Protein AF-A0A350CH68-F1 (afdb_monomer)

Radius of gyration: 28.88 Å; Cα contacts (8 Å, |Δi|>4): 414; chains: 1; bounding box: 74×85×74 Å

Secondary structure (DSSP, 8-state):
-EEE-TTTEEEEEEE--STTEEEEEEEE--SSS--EEEEEEES---GGGTT-EEEEPPPSS--S---S---HHHHHTTSEEEEEEEEEE--TT-EEEEEEEETTEEEEEEEESEEEE--GGG-SS----------------------SPPPPPPPGGGSPPGGG-S-HHHHHHHHHHHHHHHHHTTEEEEPPTTS-HHHHHHHIIIIIHHHHHHS---TT----EEEEGGGG-HHHHHHHHHHSPPP----------TT-PPP----------------------

Mean predicted aligned error: 15.54 Å

Sequence (285 aa):
MTLRLDNCVLRGVIRNDVPNTIDGWLQMSSAAPQPTILLSLVGNLPGRLAGQSLLLSPPTAPRDTWPLPVTPSRLHRQQIGVFSRCTFRTTPQNSCSFAWHGPNGLVRLDSSNCQLLTNPGDTETTSLTELQLDCLLESDSDSLSPPFPRIPIPSVSQLPDPDQLVSDQQAWLILQPLLARLARAAVSFHMCPHISSRTALQQLIHDVLPQLHSDSYTPGQLRLRSFTSAENCSVCQQEFRDWLPPAPVSRPEKPRNPLKQPFPVSGSGSRIWNSGSGSTSMVGW

Solvent-accessible surface area (backbone atoms only — not comparable to full-atom values): 17599 Å² total; per-residue (Å²): 103,74,50,72,43,54,81,34,53,41,32,35,40,41,36,18,72,49,63,51,30,31,35,39,37,38,34,34,58,50,82,79,74,60,52,71,43,57,38,50,25,42,31,68,49,61,76,94,41,44,53,28,28,39,39,37,44,54,59,93,62,87,67,94,75,70,71,79,76,76,52,66,78,66,51,66,54,50,25,28,26,37,56,69,51,66,49,78,45,92,52,102,57,18,32,34,41,40,31,28,40,24,54,83,33,41,36,36,36,52,43,55,33,39,44,78,44,75,55,72,91,72,51,85,82,77,88,85,83,91,80,89,81,90,78,87,88,81,84,83,88,77,96,71,85,75,97,63,86,79,75,77,74,80,56,65,89,77,51,80,63,54,87,75,50,92,42,48,68,60,29,39,67,56,39,53,63,48,52,54,45,34,18,52,67,42,31,48,74,45,60,43,81,88,58,52,44,34,56,52,45,40,47,42,53,70,56,48,48,50,56,62,67,70,52,78,81,61,90,89,68,87,62,77,42,79,46,56,48,42,84,78,30,68,66,54,50,48,54,56,53,73,70,44,74,76,74,76,73,73,67,74,73,70,74,77,64,82,86,70,65,80,73,82,79,76,84,84,80,91,83,83,88,80,90,82,88,79,90,84,90,82,87,86,133

Foldseek 3Di:
DEAECELQFAKKKWFQQFAQWIWIWTFTDDDPPTDIAIATEGHAADDPCHNKMKIAHGDPDPDPDDDDRPPVVNVNQQRYFYWDYKDWDDDPQTWMWTWTQTLVGIYIYIGGRIDIHDDCVPDPDDDDDDDDDDDDDDDDADDDDDPDPLDDQDALVVDDDLVPDPDLVVLVVRVRVNQRSCSNLLEAEAEGPQDGSSVSSVCCSPPVRVVVVPDDDDPRDSDRHYHYCLVVDPVSVVVVVVPDDPDPPPPPPPPPPPPPDPDPPPDDDDDDDDDDDDDDDDDDD

Nearest PDB structures (foldseek):
  7st9-assembly1_H  TM=3.594E-01  e=1.647E+00  Saccharomyces cerevisiae S288C
  8j2f-assembly1_B  TM=5.532E-01  e=4.909E+00  Homo sapiens
  7lih-assembly1_T  TM=3.890E-01  e=6.256E+00  Mayaro virus

pLDDT: mean 75.21, std 19.21, range [24.42, 96.69]

Structure (mmCIF, N/CA/C/O backbone):
data_AF-A0A350CH68-F1
#
_entry.id   AF-A0A350CH68-F1
#
loop_
_atom_site.group_PDB
_atom_site.id
_atom_site.type_symbol
_atom_site.label_atom_id
_atom_site.label_alt_id
_atom_site.label_comp_id
_atom_site.label_asym_id
_atom_site.label_entity_id
_atom_site.label_seq_id
_atom_site.pdbx_PDB_ins_code
_atom_site.Cartn_x
_atom_site.Cartn_y
_atom_site.Cartn_z
_atom_site.occupancy
_atom_site.B_iso_or_equiv
_atom_site.auth_seq_id
_atom_site.auth_comp_id
_atom_site.auth_asym_id
_atom_site.auth_atom_id
_atom_site.pdbx_PDB_model_num
ATOM 1 N N . MET A 1 1 ? -19.349 3.234 -3.674 1.00 76.12 1 MET A N 1
ATOM 2 C CA . MET A 1 1 ? -19.692 2.816 -2.297 1.00 76.12 1 MET A CA 1
ATOM 3 C C . MET A 1 1 ? -18.521 3.173 -1.393 1.00 76.12 1 MET A C 1
ATOM 5 O O . MET A 1 1 ? -17.387 3.012 -1.835 1.00 76.12 1 MET A O 1
ATOM 9 N N . THR A 1 2 ? -18.783 3.685 -0.188 1.00 85.44 2 THR A N 1
ATOM 10 C CA . THR A 1 2 ? -17.738 4.026 0.792 1.00 85.44 2 THR A CA 1
ATOM 11 C C . THR A 1 2 ? -17.918 3.156 2.028 1.00 85.44 2 THR A C 1
ATOM 13 O O . THR A 1 2 ? -18.987 3.193 2.637 1.00 85.44 2 THR A O 1
ATOM 16 N N . LEU A 1 3 ? -16.900 2.378 2.392 1.00 86.12 3 LEU A N 1
ATOM 17 C CA . LEU A 1 3 ? -16.868 1.620 3.639 1.00 86.12 3 LEU A CA 1
ATOM 18 C C . LEU A 1 3 ? -16.257 2.499 4.731 1.00 86.12 3 LEU A C 1
ATOM 20 O O . LEU A 1 3 ? -15.129 2.965 4.589 1.00 86.12 3 LEU A O 1
ATOM 24 N N . ARG A 1 4 ? -16.996 2.728 5.814 1.00 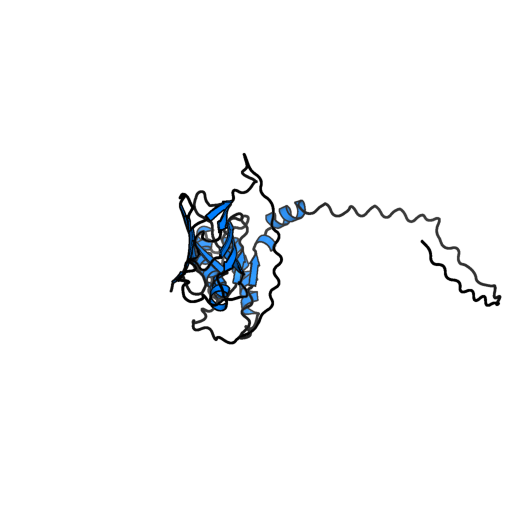89.44 4 ARG A N 1
ATOM 25 C CA . ARG A 1 4 ? -16.491 3.442 6.990 1.00 89.44 4 ARG A CA 1
ATOM 26 C C . ARG A 1 4 ? -16.140 2.421 8.062 1.00 89.44 4 ARG A C 1
ATOM 28 O O . ARG A 1 4 ? -16.984 1.606 8.418 1.00 89.44 4 ARG A O 1
ATOM 35 N N . LEU A 1 5 ? -14.902 2.465 8.534 1.00 88.25 5 LEU A N 1
ATOM 36 C CA . LEU A 1 5 ? -14.383 1.647 9.633 1.00 88.25 5 LEU A CA 1
ATOM 37 C C . LEU A 1 5 ? -14.392 2.404 10.958 1.00 88.25 5 LEU A C 1
ATOM 39 O O . LEU A 1 5 ? -13.848 1.932 11.953 1.00 88.25 5 LEU A O 1
ATOM 43 N N . ASP A 1 6 ? -14.997 3.587 10.958 1.00 82.12 6 ASP A N 1
ATOM 44 C CA . ASP A 1 6 ? -15.100 4.456 12.115 1.00 82.12 6 ASP A CA 1
ATOM 45 C C . ASP A 1 6 ? -15.756 3.687 13.260 1.00 82.12 6 ASP A C 1
ATOM 47 O O . ASP A 1 6 ? -16.801 3.051 13.093 1.00 82.12 6 ASP A O 1
ATOM 51 N N . ASN A 1 7 ? -15.120 3.739 14.427 1.00 79.31 7 ASN A N 1
ATOM 52 C CA . ASN A 1 7 ? -15.484 2.973 15.619 1.00 79.31 7 ASN A CA 1
ATOM 53 C C . ASN A 1 7 ? -15.335 1.456 15.486 1.00 79.31 7 ASN A C 1
ATOM 55 O O . ASN A 1 7 ? -15.465 0.796 16.498 1.00 79.31 7 ASN A O 1
ATOM 59 N N . CYS A 1 8 ? -15.039 0.896 14.309 1.00 85.00 8 CYS A N 1
ATOM 60 C CA . CYS A 1 8 ? -14.837 -0.541 14.137 1.00 85.00 8 CYS A CA 1
ATOM 61 C C . CYS A 1 8 ? -13.412 -0.992 14.437 1.00 85.00 8 CYS A C 1
ATOM 63 O O . CYS A 1 8 ? -13.171 -2.185 14.545 1.00 85.00 8 CYS A O 1
ATOM 65 N N . VAL A 1 9 ? -12.467 -0.065 14.552 1.00 88.94 9 VAL A N 1
ATOM 66 C CA . VAL A 1 9 ? -11.072 -0.358 14.881 1.00 88.94 9 VAL A CA 1
ATOM 67 C C . VAL A 1 9 ? -10.868 -0.143 16.377 1.00 88.94 9 VAL A C 1
ATOM 69 O O . VAL A 1 9 ? -11.100 0.952 16.881 1.00 88.94 9 VAL A O 1
ATOM 72 N N . LEU A 1 10 ? -10.438 -1.191 17.079 1.00 88.94 10 LEU A N 1
ATOM 73 C CA . LEU A 1 10 ? -10.065 -1.128 18.492 1.00 88.94 10 LEU A CA 1
ATOM 74 C C . LEU A 1 10 ? -8.666 -0.557 18.667 1.00 88.94 10 LEU A C 1
ATOM 76 O O . LEU A 1 10 ? -8.439 0.288 19.515 1.00 88.94 10 LEU A O 1
ATOM 80 N N . ARG A 1 11 ? -7.709 -1.050 17.892 1.00 92.44 11 ARG A N 1
ATOM 81 C CA . ARG A 1 11 ? -6.329 -0.569 17.890 1.00 92.44 11 ARG A CA 1
ATOM 82 C C . ARG A 1 11 ? -5.656 -0.996 16.602 1.00 92.44 11 ARG A C 1
ATOM 84 O O . ARG A 1 11 ? -6.179 -1.848 15.888 1.00 92.44 11 ARG A O 1
ATOM 91 N N . GLY A 1 12 ? -4.505 -0.428 16.305 1.00 93.31 12 GLY A N 1
ATOM 92 C CA . GLY A 1 12 ? -3.768 -0.794 15.109 1.00 93.31 12 GLY A CA 1
ATOM 93 C C . GLY A 1 12 ? -2.514 0.027 14.925 1.00 93.31 12 GLY A C 1
ATOM 94 O O . GLY A 1 12 ? -2.299 1.012 15.624 1.00 93.31 12 GLY A O 1
ATOM 95 N N . VAL A 1 13 ? -1.702 -0.378 13.963 1.00 94.19 13 VAL A N 1
ATOM 96 C CA . VAL A 1 13 ? -0.517 0.357 13.533 1.00 94.19 13 VAL A CA 1
ATOM 97 C C . VAL A 1 13 ? -0.606 0.521 12.027 1.00 94.19 13 VAL A C 1
ATOM 99 O O . VAL A 1 13 ? -0.877 -0.451 11.331 1.00 94.19 13 VAL A O 1
ATOM 102 N N . ILE A 1 14 ? -0.390 1.734 11.530 1.00 94.94 14 ILE A N 1
ATOM 103 C CA . ILE A 1 14 ? -0.236 2.035 10.103 1.00 94.94 14 ILE A CA 1
ATOM 104 C C . ILE A 1 14 ? 1.175 2.579 9.923 1.00 94.94 14 ILE A C 1
ATOM 106 O O . ILE A 1 14 ? 1.489 3.621 10.489 1.00 94.94 14 ILE A O 1
ATOM 110 N N . ARG A 1 15 ? 2.027 1.896 9.167 1.00 93.06 15 ARG A N 1
ATOM 111 C CA . ARG A 1 15 ? 3.419 2.287 8.937 1.00 93.06 15 ARG A CA 1
ATOM 112 C C . ARG A 1 15 ? 3.567 2.871 7.544 1.00 93.06 15 ARG A C 1
ATOM 114 O O . ARG A 1 15 ? 2.927 2.413 6.604 1.00 93.06 15 ARG A O 1
ATOM 121 N N . ASN A 1 16 ? 4.398 3.893 7.418 1.00 91.81 16 ASN A N 1
ATOM 122 C CA . ASN A 1 16 ? 4.868 4.415 6.137 1.00 91.81 16 ASN A CA 1
ATOM 123 C C . ASN A 1 16 ? 6.377 4.665 6.213 1.00 91.81 16 ASN A C 1
ATOM 125 O O . ASN A 1 16 ? 6.860 5.731 5.852 1.00 91.81 16 ASN A O 1
ATOM 129 N N . ASP A 1 17 ? 7.098 3.693 6.762 1.00 83.38 17 ASP A N 1
ATOM 130 C CA . ASP A 1 17 ? 8.555 3.665 6.896 1.00 83.38 17 ASP A CA 1
ATOM 131 C C . ASP A 1 17 ? 9.263 3.351 5.568 1.00 83.38 17 ASP A C 1
ATOM 133 O O . ASP A 1 17 ? 10.375 3.825 5.339 1.00 83.38 17 ASP A O 1
ATOM 137 N N . VAL A 1 18 ? 8.605 2.623 4.661 1.00 80.69 18 VAL A N 1
ATOM 138 C CA . VAL A 1 18 ? 9.116 2.324 3.317 1.00 80.69 18 VAL A CA 1
ATOM 139 C C . VAL A 1 18 ? 8.481 3.242 2.259 1.00 80.69 18 VAL A C 1
ATOM 141 O O . VAL A 1 18 ? 7.252 3.372 2.208 1.00 80.69 18 VAL A O 1
ATOM 144 N N . PRO A 1 19 ? 9.272 3.846 1.347 1.00 78.44 19 PRO A N 1
ATOM 145 C CA . PRO A 1 19 ? 8.729 4.658 0.265 1.00 78.44 19 PRO A CA 1
ATOM 146 C C . PRO A 1 19 ? 7.730 3.895 -0.611 1.00 78.44 19 PRO A C 1
ATOM 148 O O . PRO A 1 19 ? 7.947 2.752 -1.002 1.00 78.44 19 PRO A O 1
ATOM 151 N N . ASN A 1 20 ? 6.638 4.572 -0.957 1.00 77.06 20 ASN A N 1
ATOM 152 C CA . ASN A 1 20 ? 5.516 4.077 -1.761 1.00 77.06 20 ASN A CA 1
ATOM 153 C C . ASN A 1 20 ? 4.774 2.874 -1.165 1.00 77.06 20 ASN A C 1
ATOM 155 O O . ASN A 1 20 ? 3.951 2.271 -1.858 1.00 77.06 20 ASN A O 1
ATOM 159 N N . THR A 1 21 ? 5.005 2.568 0.111 1.00 85.88 21 THR A N 1
ATOM 160 C CA . THR A 1 21 ? 4.323 1.494 0.823 1.00 85.88 21 THR A CA 1
ATOM 161 C C . THR A 1 21 ? 3.729 2.026 2.121 1.00 85.88 21 THR A C 1
ATOM 163 O O . THR A 1 21 ? 4.389 2.697 2.911 1.00 85.88 21 THR A O 1
ATOM 166 N N . ILE A 1 22 ? 2.455 1.717 2.345 1.00 90.00 22 ILE A N 1
ATOM 167 C CA . ILE A 1 22 ? 1.808 1.869 3.641 1.00 90.00 22 ILE A CA 1
ATOM 168 C C . ILE A 1 22 ? 1.314 0.497 4.059 1.00 90.00 22 ILE A C 1
ATOM 170 O O . ILE A 1 22 ? 0.371 -0.027 3.467 1.00 90.00 22 ILE A O 1
ATOM 174 N N . ASP A 1 23 ? 1.926 -0.081 5.078 1.00 91.62 23 ASP A N 1
ATOM 175 C CA . ASP A 1 23 ? 1.494 -1.355 5.634 1.00 91.62 23 ASP A CA 1
ATOM 176 C C . ASP A 1 23 ? 0.985 -1.191 7.066 1.00 91.62 23 ASP A C 1
ATOM 178 O O . ASP A 1 23 ? 0.895 -0.082 7.602 1.00 91.62 23 ASP A O 1
ATOM 182 N N . GLY A 1 24 ? 0.536 -2.281 7.672 1.00 91.06 24 GLY A N 1
ATOM 183 C CA . GLY A 1 24 ? 0.125 -2.243 9.060 1.00 91.06 24 GLY A CA 1
ATOM 184 C C . GLY A 1 24 ? -0.862 -3.321 9.435 1.00 91.06 24 GLY A C 1
ATOM 185 O O . GLY A 1 24 ? -1.076 -4.294 8.715 1.00 91.06 24 GLY A O 1
ATOM 186 N N . TRP A 1 25 ? -1.501 -3.129 10.577 1.00 91.25 25 TRP A N 1
ATOM 187 C CA . TRP A 1 25 ? -2.565 -3.997 11.043 1.00 91.25 25 TRP A CA 1
ATOM 188 C C . TRP A 1 25 ? -3.615 -3.203 11.813 1.00 91.25 25 TRP A C 1
ATOM 190 O O . TRP A 1 25 ? -3.302 -2.224 12.486 1.00 91.25 25 TRP A O 1
ATOM 200 N N . LEU A 1 26 ? -4.871 -3.633 11.733 1.00 91.75 26 LEU A N 1
ATOM 201 C CA . LEU A 1 26 ? -5.982 -3.085 12.506 1.00 91.75 26 LEU A CA 1
ATOM 202 C C . LEU A 1 26 ? -6.707 -4.236 13.203 1.00 91.75 26 LEU A C 1
ATOM 204 O O . LEU A 1 26 ? -7.129 -5.193 12.559 1.00 91.75 26 LEU A O 1
ATOM 208 N N . GLN A 1 27 ? -6.873 -4.149 14.516 1.00 88.50 27 GLN A N 1
ATOM 209 C CA . GLN A 1 27 ? -7.714 -5.060 15.279 1.00 88.50 27 GLN A CA 1
ATOM 210 C C . GLN A 1 27 ? -9.140 -4.526 15.318 1.00 88.50 27 GLN A C 1
ATOM 212 O O . GLN A 1 27 ? -9.369 -3.370 15.684 1.00 88.50 27 GLN A O 1
ATOM 217 N N . MET A 1 28 ? -10.102 -5.375 14.970 1.00 87.00 28 MET A N 1
ATOM 218 C CA . MET A 1 28 ? -11.481 -4.952 14.789 1.00 87.00 28 MET A CA 1
ATOM 219 C C . MET A 1 28 ? -12.387 -5.283 15.981 1.00 87.00 28 MET A C 1
ATOM 221 O O . MET A 1 28 ? -12.308 -6.315 16.644 1.00 87.00 28 MET A O 1
ATOM 225 N N . SER A 1 29 ? -13.313 -4.363 16.168 1.00 81.06 29 SER A N 1
ATOM 226 C CA . SER A 1 29 ? -14.668 -4.463 16.680 1.00 81.06 29 SER A CA 1
ATOM 227 C C . SER A 1 29 ? -15.550 -5.596 16.163 1.00 81.06 29 SER A C 1
ATOM 229 O O . SER A 1 29 ? -16.380 -5.311 15.308 1.00 81.06 29 SER A O 1
ATOM 231 N N . SER A 1 30 ? -15.417 -6.843 16.617 1.00 74.25 30 SER A N 1
ATOM 232 C CA . SER A 1 30 ? -16.378 -7.905 16.285 1.00 74.25 30 SER A CA 1
ATOM 233 C C . SER A 1 30 ? -16.754 -8.723 17.513 1.00 74.25 30 SER A C 1
ATOM 235 O O . SER A 1 30 ? -15.923 -8.936 18.399 1.00 74.25 30 SER A O 1
ATOM 237 N N . ALA A 1 31 ? -17.994 -9.230 17.527 1.00 58.25 31 ALA A N 1
ATOM 238 C CA . ALA A 1 31 ? -18.356 -10.366 18.370 1.00 58.25 31 ALA A CA 1
ATOM 239 C C . ALA A 1 31 ? -17.349 -11.493 18.084 1.00 58.25 31 ALA A C 1
ATOM 241 O O . ALA A 1 31 ? -17.047 -11.753 16.918 1.00 58.25 31 ALA A O 1
ATOM 242 N N . ALA A 1 32 ? -16.756 -12.032 19.148 1.00 56.38 32 ALA A N 1
ATOM 243 C CA . ALA A 1 32 ? -15.540 -12.837 19.120 1.00 56.38 32 ALA A CA 1
ATOM 244 C C . ALA A 1 32 ? -15.532 -13.948 18.043 1.00 56.38 32 ALA A C 1
ATOM 246 O O . ALA A 1 32 ? -16.582 -14.537 17.783 1.00 56.38 32 ALA A O 1
ATOM 247 N N . PRO A 1 33 ? -14.358 -14.294 17.476 1.00 65.25 33 PRO A N 1
ATOM 248 C CA . PRO A 1 33 ? -13.028 -13.725 17.737 1.00 65.25 33 PRO A CA 1
ATOM 249 C C . PRO A 1 33 ? -12.845 -12.320 17.133 1.00 65.25 33 PRO A C 1
ATOM 251 O O . PRO A 1 33 ? -13.465 -11.985 16.131 1.00 65.25 33 PRO A O 1
ATOM 254 N N . GLN A 1 34 ? -12.006 -11.481 17.756 1.00 71.31 34 GLN A N 1
ATOM 255 C CA . GLN A 1 34 ? -11.674 -10.138 17.252 1.00 71.31 34 GLN A CA 1
ATOM 256 C C . GLN A 1 34 ? -10.731 -10.271 16.050 1.00 71.31 34 GLN A C 1
ATOM 258 O O . GLN A 1 34 ? -9.565 -10.619 16.250 1.00 71.31 34 GLN A O 1
ATOM 263 N N . PRO A 1 35 ? -11.181 -10.012 14.810 1.00 77.88 35 PRO A N 1
ATOM 264 C CA . PRO A 1 35 ? -10.335 -10.240 13.656 1.00 77.88 35 PRO A CA 1
ATOM 265 C C . PRO A 1 35 ? -9.282 -9.133 13.561 1.00 77.88 35 PRO A C 1
ATOM 267 O O . PRO A 1 35 ? -9.589 -7.944 13.701 1.00 77.88 35 PRO A O 1
ATOM 270 N N . THR A 1 36 ? -8.045 -9.534 13.288 1.00 81.94 36 THR A N 1
ATOM 271 C CA . THR A 1 36 ? -6.965 -8.627 12.896 1.00 81.94 36 THR A CA 1
ATOM 272 C C . THR A 1 36 ? -6.905 -8.585 11.378 1.00 81.94 36 THR A C 1
ATOM 274 O O . THR A 1 36 ? -6.878 -9.622 10.719 1.00 81.94 36 THR A O 1
ATOM 277 N N . ILE A 1 37 ? -6.899 -7.385 10.810 1.00 85.75 37 ILE A N 1
ATOM 278 C CA . ILE A 1 37 ? -6.695 -7.180 9.380 1.00 85.75 37 ILE A CA 1
ATOM 279 C C . ILE A 1 37 ? -5.302 -6.630 9.143 1.00 85.75 37 ILE A C 1
ATOM 281 O O . ILE A 1 37 ? -4.880 -5.719 9.845 1.00 85.75 37 ILE A O 1
ATOM 285 N N . LEU A 1 38 ? -4.601 -7.174 8.154 1.00 86.69 38 LEU A N 1
ATOM 286 C CA . LEU A 1 38 ? -3.328 -6.632 7.691 1.00 86.69 38 LEU A CA 1
ATOM 287 C C . LEU A 1 38 ? -3.600 -5.600 6.602 1.00 86.69 38 LEU A C 1
ATOM 289 O O . LEU A 1 38 ? -4.497 -5.788 5.787 1.00 86.69 38 LEU A O 1
ATOM 293 N N . LEU A 1 39 ? -2.863 -4.502 6.596 1.00 90.06 39 LEU A N 1
ATOM 294 C CA . LEU A 1 39 ? -2.923 -3.491 5.553 1.00 90.06 39 LEU A CA 1
ATOM 295 C C . LEU A 1 39 ? -1.678 -3.617 4.681 1.00 90.06 39 LEU A C 1
ATOM 297 O O . LEU A 1 39 ? -0.573 -3.748 5.193 1.00 90.06 39 LEU A O 1
ATOM 301 N N . SER A 1 40 ? -1.871 -3.571 3.368 1.00 89.00 40 SER A N 1
ATOM 302 C CA . SER A 1 40 ? -0.812 -3.518 2.362 1.00 89.00 40 SER A CA 1
ATOM 303 C C . SER A 1 40 ? -1.265 -2.572 1.257 1.00 89.00 40 SER A C 1
ATOM 305 O O . SER A 1 40 ? -2.004 -2.933 0.341 1.00 89.00 40 SER A O 1
ATOM 307 N N . LEU A 1 41 ? -0.915 -1.303 1.403 1.00 89.38 41 LEU A N 1
ATOM 308 C CA . LEU A 1 41 ? -1.390 -0.222 0.558 1.00 89.38 41 LEU A CA 1
ATOM 309 C C . LEU A 1 41 ? -0.221 0.388 -0.210 1.00 89.38 41 LEU A C 1
ATOM 311 O O . LEU A 1 41 ? 0.872 0.564 0.321 1.00 89.38 41 LEU A O 1
ATOM 315 N N . VAL A 1 42 ? -0.472 0.766 -1.458 1.00 86.12 42 VAL A N 1
ATOM 316 C CA . VAL A 1 42 ? 0.511 1.478 -2.280 1.00 86.12 42 VAL A CA 1
ATOM 317 C C . VAL A 1 42 ? 0.329 2.984 -2.110 1.00 86.12 42 VAL A C 1
ATOM 319 O O . VAL A 1 42 ? -0.781 3.496 -2.278 1.00 86.12 42 VAL A O 1
ATOM 322 N N . GLY A 1 43 ? 1.413 3.700 -1.817 1.00 83.50 43 GLY A N 1
ATOM 323 C CA . GLY A 1 43 ? 1.460 5.159 -1.695 1.00 83.50 43 GLY A CA 1
ATOM 324 C C . GLY A 1 43 ? 2.273 5.635 -0.490 1.00 83.50 43 GLY A C 1
ATOM 325 O O . GLY A 1 43 ? 2.957 4.847 0.147 1.00 83.50 43 GLY A O 1
ATOM 326 N N . ASN A 1 44 ? 2.207 6.933 -0.187 1.00 84.25 44 ASN A N 1
ATOM 327 C CA . ASN A 1 44 ? 2.888 7.537 0.964 1.00 84.25 44 ASN A CA 1
ATOM 328 C C . ASN A 1 44 ? 1.942 8.433 1.746 1.00 84.25 44 ASN A C 1
ATOM 330 O O . ASN A 1 44 ? 1.091 9.104 1.157 1.00 84.25 44 ASN A O 1
ATOM 334 N N . LEU A 1 45 ? 2.142 8.511 3.059 1.00 86.88 45 LEU A N 1
ATOM 335 C CA . LEU A 1 45 ? 1.516 9.537 3.873 1.00 86.88 45 LEU A CA 1
ATOM 336 C C . LEU A 1 45 ? 2.038 10.926 3.446 1.00 86.88 45 LEU A C 1
ATOM 338 O O . LEU A 1 45 ? 3.200 11.073 3.072 1.00 86.88 45 LEU A O 1
ATOM 342 N N . PRO A 1 46 ? 1.194 11.970 3.463 1.00 82.12 46 PRO A N 1
ATOM 343 C CA . PRO A 1 46 ? 1.569 13.275 2.933 1.00 82.12 46 PRO A CA 1
ATOM 344 C C . PRO A 1 46 ? 2.404 14.106 3.918 1.00 82.12 46 PRO A C 1
ATOM 346 O O . PRO A 1 46 ? 2.167 14.103 5.130 1.00 82.12 46 PRO A O 1
ATOM 349 N N . GLY A 1 47 ? 3.306 14.927 3.372 1.00 87.44 47 GLY A N 1
ATOM 350 C CA . GLY A 1 47 ? 4.039 15.957 4.114 1.00 87.44 47 GLY A CA 1
ATOM 351 C C . GLY A 1 47 ? 4.831 15.386 5.290 1.00 87.44 47 GLY A C 1
ATOM 352 O O . GLY A 1 47 ? 5.535 14.396 5.143 1.00 87.44 47 GLY A O 1
ATOM 353 N N . ARG A 1 48 ? 4.669 15.983 6.477 1.00 84.38 48 ARG A N 1
ATOM 354 C CA . ARG A 1 48 ? 5.354 15.570 7.720 1.00 84.38 48 ARG A CA 1
ATOM 355 C C . ARG A 1 48 ? 5.008 14.164 8.227 1.00 84.38 48 ARG A C 1
ATOM 357 O O . ARG A 1 48 ? 5.556 13.743 9.234 1.00 84.38 48 ARG A O 1
ATOM 364 N N . LEU A 1 49 ? 4.028 13.499 7.615 1.00 84.94 49 LEU A N 1
ATOM 365 C CA . LEU A 1 49 ? 3.650 12.130 7.964 1.00 84.94 49 LEU A CA 1
ATOM 366 C C . LEU A 1 49 ? 4.412 11.091 7.130 1.00 84.94 49 LEU A C 1
ATOM 368 O O . LEU A 1 49 ? 4.364 9.915 7.472 1.00 84.94 49 LEU A O 1
ATOM 372 N N . ALA A 1 50 ? 5.079 11.496 6.045 1.00 84.19 50 ALA A N 1
ATOM 373 C CA . ALA A 1 50 ? 5.923 10.593 5.269 1.00 84.19 50 ALA A CA 1
ATOM 374 C C . ALA A 1 50 ? 7.047 10.039 6.158 1.00 84.19 50 ALA A C 1
ATOM 376 O O . ALA A 1 50 ? 7.649 10.795 6.921 1.00 84.19 50 ALA A O 1
ATOM 377 N N . GLY A 1 51 ? 7.310 8.733 6.091 1.00 85.12 51 GLY A N 1
ATOM 378 C CA . GLY A 1 51 ? 8.312 8.083 6.947 1.00 85.12 51 GLY A CA 1
ATOM 379 C C . GLY A 1 51 ? 7.828 7.769 8.368 1.00 85.12 51 GLY A C 1
ATOM 380 O O . GLY A 1 51 ? 8.563 7.157 9.140 1.00 85.12 51 GLY A O 1
ATOM 381 N N . GLN A 1 52 ? 6.615 8.194 8.740 1.00 90.75 52 GLN A N 1
ATOM 382 C CA . GLN A 1 52 ? 6.094 8.061 10.100 1.00 90.75 52 GLN A CA 1
ATOM 383 C C . GLN A 1 52 ? 5.151 6.865 10.230 1.00 90.75 52 GLN A C 1
ATOM 385 O O . GLN A 1 52 ? 4.510 6.439 9.265 1.00 90.75 52 GLN A O 1
ATOM 390 N N . SER A 1 53 ? 5.006 6.366 11.457 1.00 92.50 53 SER A N 1
ATOM 391 C CA . SER A 1 53 ? 3.986 5.371 11.790 1.00 92.50 53 SER A CA 1
ATOM 392 C C . SER A 1 53 ? 2.870 5.996 12.629 1.00 92.50 53 SER A C 1
ATOM 394 O O . SER A 1 53 ? 3.095 6.888 13.441 1.00 92.50 53 SER A O 1
ATOM 396 N N . LEU A 1 54 ? 1.638 5.542 12.435 1.00 93.88 54 LEU A N 1
ATOM 397 C CA . LEU A 1 54 ? 0.465 5.941 13.204 1.00 93.88 54 LEU A CA 1
ATOM 398 C C . LEU A 1 54 ? 0.048 4.776 14.096 1.00 93.88 54 LEU A C 1
ATOM 400 O O . LEU A 1 54 ? -0.337 3.717 13.602 1.00 93.88 54 LEU A O 1
ATOM 404 N N . LEU A 1 55 ? 0.087 4.986 15.406 1.00 94.62 55 LEU A N 1
ATOM 405 C CA . LEU A 1 55 ? -0.491 4.083 16.389 1.00 94.62 55 LEU A CA 1
ATOM 406 C C . LEU A 1 55 ? -1.932 4.510 16.667 1.00 94.62 55 LEU A C 1
ATOM 408 O O . LEU A 1 55 ? -2.195 5.651 17.043 1.00 94.62 55 LEU A O 1
ATOM 412 N N . LEU A 1 56 ? -2.869 3.590 16.485 1.00 94.38 56 LEU A N 1
ATOM 413 C CA . LEU A 1 56 ? -4.279 3.775 16.789 1.00 94.38 56 LEU A CA 1
ATOM 414 C C . LEU A 1 56 ? -4.574 3.104 18.123 1.00 94.38 56 LEU A C 1
ATOM 416 O O . LEU A 1 56 ? -4.391 1.893 18.264 1.00 94.38 56 LEU A O 1
ATOM 420 N N . SER A 1 57 ? -5.053 3.890 19.077 1.00 91.62 57 SER A N 1
ATOM 421 C CA . SER A 1 57 ? -5.452 3.404 20.393 1.00 91.62 57 SER A CA 1
ATOM 422 C C . SER A 1 57 ? -6.970 3.251 20.490 1.00 91.62 57 SER A C 1
ATOM 424 O O . SER A 1 57 ? -7.702 3.890 19.727 1.00 91.62 57 SER A O 1
ATOM 426 N N . PRO A 1 58 ? -7.462 2.450 21.452 1.00 85.25 58 PRO A N 1
ATOM 427 C CA . PRO A 1 58 ? -8.888 2.330 21.701 1.00 85.25 58 PRO A CA 1
ATOM 428 C C . PRO A 1 58 ? -9.541 3.687 21.958 1.00 85.25 58 PRO A C 1
ATOM 430 O O . PRO A 1 58 ? -8.931 4.565 22.585 1.00 85.25 58 PRO A O 1
ATOM 433 N N . PRO A 1 59 ? -10.789 3.880 21.503 1.00 79.31 59 PRO A N 1
ATOM 434 C CA . PRO A 1 59 ? -11.544 5.065 21.868 1.00 79.31 59 PRO A CA 1
ATOM 435 C C . PRO A 1 59 ? -11.715 5.110 23.392 1.00 79.31 59 PRO A C 1
ATOM 437 O O . PRO A 1 59 ? -12.033 4.105 24.024 1.00 79.31 59 PRO A O 1
ATOM 440 N N . THR A 1 60 ? -11.514 6.288 23.988 1.00 74.50 60 THR A N 1
ATOM 441 C CA . THR A 1 60 ? -11.556 6.477 25.452 1.00 74.50 60 THR A CA 1
ATOM 442 C C . THR A 1 60 ? -12.947 6.233 26.035 1.00 74.50 60 THR A C 1
ATOM 444 O O . THR A 1 60 ? -13.077 5.893 27.206 1.00 74.50 60 THR A O 1
ATOM 447 N N . ALA A 1 61 ? -13.990 6.417 25.224 1.00 72.06 61 ALA A N 1
ATOM 448 C CA . ALA A 1 61 ? -15.368 6.171 25.612 1.00 72.06 61 ALA A CA 1
ATOM 449 C C . ALA A 1 61 ? -15.925 4.978 24.819 1.00 72.06 61 ALA A C 1
ATOM 451 O O . ALA A 1 61 ? -15.863 5.007 23.581 1.00 72.06 61 ALA A O 1
ATOM 452 N N . PRO A 1 62 ? -16.495 3.958 25.490 1.00 62.72 62 PRO A N 1
ATOM 453 C CA . PRO A 1 62 ? -17.298 2.959 24.806 1.00 62.72 62 PRO A CA 1
ATOM 454 C C . PRO A 1 62 ? -18.466 3.685 24.138 1.00 62.72 62 PRO A C 1
ATOM 456 O O . PRO A 1 62 ? -19.196 4.442 24.774 1.00 62.72 62 PRO A O 1
ATOM 459 N N . ARG A 1 63 ? -18.601 3.529 22.821 1.00 63.62 63 ARG A N 1
ATOM 460 C CA . ARG A 1 63 ? -19.763 4.052 22.105 1.00 63.62 63 ARG A CA 1
ATOM 461 C C . ARG A 1 63 ? -20.833 2.973 22.105 1.00 63.62 63 ARG A C 1
ATOM 463 O O . ARG A 1 63 ? -20.634 1.923 21.503 1.00 63.62 63 ARG A O 1
ATOM 470 N N . ASP A 1 64 ? -21.967 3.265 22.733 1.00 54.31 64 ASP A N 1
ATOM 471 C CA . ASP A 1 64 ? -23.111 2.346 22.852 1.00 54.31 64 ASP A CA 1
ATOM 472 C C . ASP A 1 64 ? -23.803 2.041 21.513 1.00 54.31 64 ASP A C 1
ATOM 474 O O . ASP A 1 64 ? -24.634 1.144 21.416 1.00 54.31 64 ASP A O 1
ATOM 478 N N . THR A 1 65 ? -23.449 2.759 20.446 1.00 57.16 65 THR A N 1
ATOM 479 C CA . THR A 1 65 ? -23.987 2.552 19.098 1.00 57.16 65 THR A CA 1
ATOM 480 C C . THR A 1 65 ? -22.875 2.143 18.149 1.00 57.16 65 THR A C 1
ATOM 482 O O . THR A 1 65 ? -22.320 2.933 17.383 1.00 57.16 65 THR A O 1
ATOM 485 N N . TRP A 1 66 ? -22.539 0.862 18.214 1.00 56.22 66 TRP A N 1
ATOM 486 C CA . TRP A 1 66 ? -21.741 0.225 17.183 1.00 56.22 66 TRP A CA 1
ATOM 487 C C . TRP A 1 66 ? -22.539 0.213 15.873 1.00 56.22 66 TRP A C 1
ATOM 489 O O . TRP A 1 66 ? -23.680 -0.256 15.864 1.00 56.22 66 TRP A O 1
ATOM 499 N N . PRO A 1 67 ? -22.000 0.739 14.757 1.00 58.28 67 PRO A N 1
ATOM 500 C CA . PRO A 1 67 ? -22.619 0.507 13.460 1.00 58.28 67 PRO A CA 1
ATOM 501 C C . PRO A 1 67 ? -22.702 -1.004 13.200 1.00 58.28 67 PRO A C 1
ATOM 503 O O . PRO A 1 67 ? -21.922 -1.774 13.763 1.00 58.28 67 PRO A O 1
ATOM 506 N N . LEU A 1 68 ? -23.659 -1.416 12.356 1.00 60.19 68 LEU A N 1
ATOM 507 C CA . LEU A 1 68 ? -23.862 -2.816 11.958 1.00 60.19 68 LEU A CA 1
ATOM 508 C C . LEU A 1 68 ? -22.511 -3.526 11.753 1.00 60.19 68 LEU A C 1
ATOM 510 O O . LEU A 1 68 ? -21.643 -2.955 11.083 1.00 60.19 68 LEU A O 1
ATOM 514 N N . PR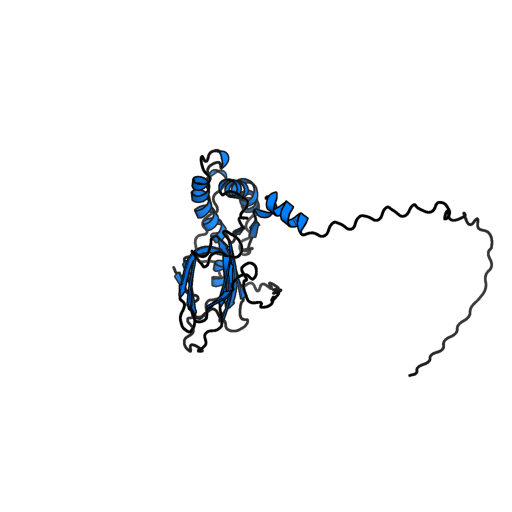O A 1 69 ? -22.327 -4.741 12.305 1.00 61.84 69 PRO A N 1
ATOM 515 C CA . PRO A 1 69 ? -21.033 -5.406 12.335 1.00 61.84 69 PRO A CA 1
ATOM 516 C C . PRO A 1 69 ? -20.459 -5.492 10.925 1.00 61.84 69 PRO A C 1
ATOM 518 O O . PRO A 1 69 ? -21.072 -6.050 10.008 1.00 61.84 69 PRO A O 1
ATOM 521 N N . VAL A 1 70 ? -19.274 -4.910 10.731 1.00 67.31 70 VAL A N 1
ATOM 522 C CA . VAL A 1 70 ? -18.558 -5.075 9.473 1.00 67.31 70 VAL A CA 1
ATOM 523 C C . VAL A 1 70 ? -18.089 -6.522 9.433 1.00 67.31 70 VAL A C 1
ATOM 525 O O . VAL A 1 70 ? -17.164 -6.910 10.138 1.00 67.31 70 VAL A O 1
ATOM 528 N N . THR A 1 71 ? -18.750 -7.335 8.613 1.00 71.88 71 THR A N 1
ATOM 529 C CA . THR A 1 71 ? -18.416 -8.754 8.476 1.00 71.88 71 THR A CA 1
ATOM 530 C C . THR A 1 71 ? -16.939 -8.918 8.084 1.00 71.88 71 THR A C 1
ATOM 532 O O . THR A 1 71 ? -16.514 -8.252 7.127 1.00 71.88 71 THR A O 1
ATOM 535 N N . PRO A 1 72 ? -16.171 -9.822 8.724 1.00 67.94 72 PRO A N 1
ATOM 536 C CA . PRO A 1 72 ? -14.749 -10.037 8.427 1.00 67.94 72 PRO A CA 1
ATOM 537 C C . PRO A 1 72 ? -14.462 -10.248 6.932 1.00 67.94 72 PRO A C 1
ATOM 539 O O . PRO A 1 72 ? -13.515 -9.692 6.378 1.00 67.94 72 PRO A O 1
ATOM 542 N N . SER A 1 73 ? -15.359 -10.948 6.235 1.00 69.06 73 SER A N 1
ATOM 543 C CA . SER A 1 73 ? -15.299 -11.214 4.792 1.00 69.06 73 SER A CA 1
ATOM 544 C C . SER A 1 73 ? -15.305 -9.953 3.914 1.00 69.06 73 SER A C 1
ATOM 546 O O . SER A 1 73 ? -14.696 -9.938 2.840 1.00 69.06 73 SER A O 1
ATOM 548 N N . ARG A 1 74 ? -15.942 -8.861 4.361 1.00 72.06 74 ARG A N 1
ATOM 549 C CA . ARG A 1 74 ? -15.910 -7.564 3.662 1.00 72.06 74 ARG A CA 1
ATOM 550 C C . ARG A 1 74 ? -14.591 -6.832 3.872 1.00 72.06 74 ARG A C 1
ATOM 552 O O . ARG A 1 74 ? -14.121 -6.185 2.936 1.00 72.06 74 ARG A O 1
ATOM 559 N N . LEU A 1 75 ? -14.009 -6.951 5.064 1.00 75.62 75 LEU A N 1
ATOM 560 C CA . LEU A 1 75 ? -12.755 -6.300 5.440 1.00 75.62 75 LEU A CA 1
ATOM 561 C C . LEU A 1 75 ? -11.544 -6.963 4.807 1.00 75.62 75 LEU A C 1
ATOM 563 O O . LEU A 1 75 ? -10.654 -6.257 4.350 1.00 75.62 75 LEU A O 1
ATOM 567 N N . HIS A 1 76 ? -11.539 -8.295 4.719 1.00 74.56 76 HIS A N 1
ATOM 568 C CA . HIS A 1 76 ? -10.402 -9.048 4.190 1.00 74.56 76 HIS A CA 1
ATOM 569 C C . HIS A 1 76 ? -10.028 -8.607 2.773 1.00 74.56 76 HIS A C 1
ATOM 571 O O . HIS A 1 76 ? -8.860 -8.525 2.413 1.00 74.56 76 HIS A O 1
ATOM 577 N N . ARG A 1 77 ? -11.034 -8.232 1.978 1.00 73.25 77 ARG A N 1
ATOM 578 C CA . ARG A 1 77 ? -10.824 -7.722 0.621 1.00 73.25 77 ARG A CA 1
ATOM 579 C C . ARG A 1 77 ? -10.334 -6.283 0.585 1.00 73.25 77 ARG A C 1
ATOM 581 O O . ARG A 1 77 ? -9.810 -5.883 -0.435 1.00 73.25 77 ARG A O 1
ATOM 588 N N . GLN A 1 78 ? -10.516 -5.501 1.647 1.00 81.25 78 GLN A N 1
ATOM 589 C CA . GLN A 1 78 ? -10.056 -4.110 1.728 1.00 81.25 78 GLN A CA 1
ATOM 590 C C . GLN A 1 78 ? -8.628 -3.968 2.265 1.00 81.25 78 GLN A C 1
ATOM 592 O O . GLN A 1 78 ? -8.151 -2.849 2.405 1.00 81.25 78 GLN A O 1
ATOM 597 N N . GLN A 1 79 ? -7.958 -5.075 2.577 1.00 82.69 79 GLN A N 1
ATOM 598 C CA . GLN A 1 79 ? -6.599 -5.093 3.117 1.00 82.69 79 GLN A CA 1
ATOM 599 C C . GLN A 1 79 ? -5.559 -4.546 2.133 1.00 82.69 79 GLN A C 1
ATOM 601 O O . GLN A 1 79 ? -4.552 -3.987 2.555 1.00 82.69 79 GLN A O 1
ATOM 606 N N . ILE A 1 80 ? -5.839 -4.652 0.831 1.00 81.88 80 ILE A N 1
ATOM 607 C CA . ILE A 1 80 ? -4.994 -4.128 -0.242 1.00 81.88 80 ILE A CA 1
ATOM 608 C C . ILE A 1 80 ? -5.672 -2.932 -0.894 1.00 81.88 80 ILE A C 1
ATOM 610 O O . ILE A 1 80 ? -6.887 -2.931 -1.109 1.00 81.88 80 ILE A O 1
ATOM 614 N N . GLY A 1 81 ? -4.893 -1.931 -1.276 1.00 87.19 81 GLY A N 1
ATOM 615 C CA . GLY A 1 81 ? -5.422 -0.815 -2.037 1.00 87.19 81 GLY A CA 1
ATOM 616 C C . GLY A 1 81 ? -4.394 0.245 -2.368 1.00 87.19 81 GLY A C 1
ATOM 617 O O . GLY A 1 81 ? -3.204 0.100 -2.113 1.00 87.19 81 GLY A O 1
ATOM 618 N N . VAL A 1 82 ? -4.881 1.337 -2.940 1.00 83.06 82 VAL A N 1
ATOM 619 C CA . VAL A 1 82 ? -4.076 2.532 -3.190 1.00 83.06 82 VAL A CA 1
ATOM 620 C C . VAL A 1 82 ? -4.425 3.560 -2.130 1.00 83.06 82 VAL A C 1
ATOM 622 O O . VAL A 1 82 ? -5.598 3.907 -1.954 1.00 83.06 82 VAL A O 1
ATOM 625 N N . PHE A 1 83 ? -3.418 4.038 -1.411 1.00 89.44 83 PHE A N 1
ATOM 626 C CA . PHE A 1 83 ? -3.581 5.123 -0.461 1.00 89.44 83 PHE A CA 1
ATOM 627 C C . PHE A 1 83 ? -4.179 6.352 -1.156 1.00 89.44 83 PHE A C 1
ATOM 629 O O . PHE A 1 83 ? -3.765 6.733 -2.248 1.00 89.44 83 PHE A O 1
ATOM 636 N N . SER A 1 84 ? -5.186 6.958 -0.527 1.00 89.25 84 SER A N 1
ATOM 637 C CA . SER A 1 84 ? -5.899 8.107 -1.088 1.00 89.25 84 SER A CA 1
ATOM 638 C C . SER A 1 84 ? -5.524 9.387 -0.355 1.00 89.25 84 SER A C 1
ATOM 640 O O . SER A 1 84 ? -5.026 10.336 -0.954 1.00 89.25 84 SER A O 1
ATOM 642 N N . ARG A 1 85 ? -5.777 9.429 0.957 1.00 91.00 85 ARG A N 1
ATOM 643 C CA . ARG A 1 85 ? -5.532 10.620 1.771 1.00 91.00 85 ARG A CA 1
ATOM 644 C C . ARG A 1 85 ? -5.375 10.267 3.239 1.00 91.00 85 ARG A C 1
ATOM 646 O O . ARG A 1 85 ? -6.029 9.359 3.747 1.00 91.00 85 ARG A O 1
ATOM 653 N N . CYS A 1 86 ? -4.577 11.070 3.929 1.00 92.38 86 CYS A N 1
ATOM 654 C CA . CYS A 1 86 ? -4.480 11.063 5.377 1.00 92.38 86 CYS A CA 1
ATOM 655 C C . CYS A 1 86 ? -4.478 12.505 5.871 1.00 92.38 86 CYS A C 1
ATOM 657 O O . CYS A 1 86 ? -3.721 13.334 5.369 1.00 92.38 86 CYS A O 1
ATOM 659 N N . THR A 1 87 ? -5.312 12.805 6.860 1.00 91.00 87 THR A N 1
ATOM 660 C CA . THR A 1 87 ? -5.240 14.063 7.603 1.00 91.00 87 THR A CA 1
ATOM 661 C C . THR A 1 87 ? -5.036 13.755 9.072 1.00 91.00 87 THR A C 1
ATOM 663 O O . THR A 1 87 ? -5.881 13.094 9.674 1.00 91.00 87 THR A O 1
ATOM 666 N N . PHE A 1 88 ? -3.954 14.270 9.647 1.00 91.19 88 PHE A N 1
ATOM 667 C CA . PHE A 1 88 ? -3.674 14.187 11.075 1.00 91.19 88 PHE A CA 1
ATOM 668 C C . PHE A 1 88 ? -3.903 15.553 11.718 1.00 91.19 88 PHE A C 1
ATOM 670 O O . PHE A 1 88 ? -3.345 16.560 11.272 1.00 91.19 88 PHE A O 1
ATOM 677 N N . ARG A 1 89 ? -4.731 15.595 12.758 1.00 90.69 89 ARG A N 1
ATOM 678 C CA . ARG A 1 89 ? -5.042 16.801 13.521 1.00 90.69 89 ARG A CA 1
ATOM 679 C C . ARG A 1 89 ? -4.556 16.623 14.949 1.00 90.69 89 ARG A C 1
ATOM 681 O O . ARG A 1 89 ? -5.017 15.726 15.654 1.00 90.69 89 ARG A O 1
ATOM 688 N N . THR A 1 90 ? -3.678 17.524 15.368 1.00 88.12 90 THR A N 1
ATOM 689 C CA . THR A 1 90 ? -3.240 17.631 16.756 1.00 88.12 90 THR A CA 1
ATOM 690 C C . THR A 1 90 ? -4.369 18.265 17.562 1.00 88.12 90 THR A C 1
ATOM 692 O O . THR A 1 90 ? -4.673 19.446 17.416 1.00 88.12 90 THR A O 1
ATOM 695 N N . THR A 1 91 ? -5.049 17.448 18.353 1.00 87.25 91 THR A N 1
ATOM 696 C CA . THR A 1 91 ? -6.100 17.844 19.303 1.00 87.25 91 THR A CA 1
ATOM 697 C C . THR A 1 91 ? -5.713 17.267 20.668 1.00 87.25 91 THR A C 1
ATOM 699 O O . THR A 1 91 ? -4.777 16.471 20.717 1.00 87.25 91 THR A O 1
ATOM 702 N N . PRO A 1 92 ? -6.405 17.575 21.781 1.00 85.62 92 PRO A N 1
ATOM 703 C CA . PRO A 1 92 ? -6.077 16.974 23.081 1.00 85.62 92 PRO A CA 1
ATOM 704 C C . PRO A 1 92 ? -6.036 15.436 23.077 1.00 85.62 92 PRO A C 1
ATOM 706 O O . PRO A 1 92 ? -5.375 14.831 23.909 1.00 85.62 92 PRO A O 1
ATOM 709 N N . GLN A 1 93 ? -6.734 14.806 22.130 1.00 84.69 93 GLN A N 1
ATOM 710 C CA . GLN A 1 93 ? -6.765 13.355 21.942 1.00 84.69 93 GLN A CA 1
ATOM 711 C C . GLN A 1 93 ? -5.998 12.895 20.700 1.00 84.69 93 GLN A C 1
ATOM 713 O O . GLN A 1 93 ? -5.818 11.700 20.523 1.00 84.69 93 GLN A O 1
ATOM 718 N N . ASN A 1 94 ? -5.541 13.819 19.850 1.00 90.44 94 ASN A N 1
ATOM 719 C CA . ASN A 1 94 ? -5.114 13.582 18.473 1.00 90.44 94 ASN A CA 1
ATOM 720 C C . ASN A 1 94 ? -6.156 12.814 17.638 1.00 90.44 94 ASN A C 1
ATOM 722 O O . ASN A 1 94 ? -6.812 11.865 18.068 1.00 90.44 94 ASN A O 1
ATOM 726 N N . SER A 1 95 ? -6.331 13.213 16.386 1.00 91.94 95 SER A N 1
ATOM 727 C CA . SER A 1 95 ? -7.257 12.515 15.494 1.00 91.94 95 SER A CA 1
ATOM 728 C C . SER A 1 95 ? -6.666 12.354 14.114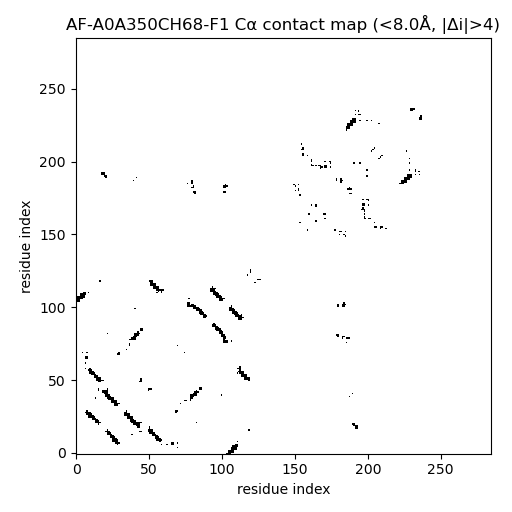 1.00 91.94 95 SER A C 1
ATOM 730 O O . SER A 1 95 ? -5.953 13.228 13.618 1.00 91.94 95 SER A O 1
ATOM 732 N N . CYS A 1 96 ? -6.975 11.228 13.488 1.00 93.12 96 CYS A N 1
ATOM 733 C CA . CYS A 1 96 ? -6.537 10.927 12.144 1.00 93.12 96 CYS A CA 1
ATOM 734 C C . CYS A 1 96 ? -7.716 10.446 11.296 1.00 93.12 96 CYS A C 1
ATOM 736 O O . CYS A 1 96 ? -8.550 9.662 11.743 1.00 93.12 96 CYS A O 1
ATOM 738 N N . SER A 1 97 ? -7.797 10.963 10.070 1.00 93.56 97 SER A N 1
ATOM 739 C CA . SER A 1 97 ? -8.694 10.470 9.025 1.00 93.56 97 SER A CA 1
ATOM 740 C C . SER A 1 97 ? -7.827 9.857 7.945 1.00 93.56 97 SER A C 1
ATOM 742 O O . SER A 1 97 ? -7.059 10.571 7.299 1.00 93.56 97 SER A O 1
ATOM 744 N N . PHE A 1 98 ? -7.925 8.547 7.781 1.00 93.75 98 PHE A N 1
ATOM 745 C CA . PHE A 1 98 ? -7.142 7.750 6.853 1.00 93.75 98 PHE A CA 1
ATOM 746 C C . PHE A 1 98 ? -8.077 7.125 5.818 1.00 93.75 98 PHE A C 1
ATOM 748 O O . PHE A 1 98 ? -9.134 6.598 6.164 1.00 93.75 98 PHE A O 1
ATOM 755 N N . ALA A 1 99 ? -7.737 7.213 4.536 1.00 93.31 99 ALA A N 1
ATOM 756 C CA . ALA A 1 99 ? -8.568 6.663 3.478 1.00 93.31 99 ALA A CA 1
ATOM 757 C C . ALA A 1 99 ? -7.743 6.062 2.344 1.00 93.31 99 ALA A C 1
ATOM 759 O O . ALA A 1 99 ? -6.698 6.592 1.956 1.00 93.31 99 ALA A O 1
ATOM 760 N N . TRP A 1 100 ? -8.265 4.982 1.774 1.00 93.44 100 TRP A N 1
ATOM 761 C CA . TRP A 1 100 ? -7.649 4.261 0.669 1.00 93.44 100 TRP A CA 1
ATOM 762 C C . TRP A 1 100 ? -8.707 3.670 -0.259 1.00 93.44 100 TRP A C 1
ATOM 764 O O . TRP A 1 100 ? -9.857 3.454 0.124 1.00 93.44 100 TRP A O 1
ATOM 774 N N . HIS A 1 101 ? -8.329 3.429 -1.507 1.00 84.69 101 HIS A N 1
ATOM 775 C CA . HIS A 1 101 ? -9.164 2.757 -2.489 1.00 84.69 101 HIS A CA 1
ATOM 776 C C . HIS A 1 101 ? -8.851 1.267 -2.477 1.00 84.69 101 HIS A C 1
ATOM 778 O O . HIS A 1 101 ? -7.823 0.847 -3.007 1.00 84.69 101 HIS A O 1
ATOM 784 N N . GLY A 1 102 ? -9.742 0.483 -1.879 1.00 85.06 102 GLY A N 1
ATOM 785 C CA . GLY A 1 102 ? -9.704 -0.968 -1.970 1.00 85.06 102 GLY A CA 1
ATOM 786 C C . GLY A 1 102 ? -10.546 -1.498 -3.139 1.00 85.06 102 GLY A C 1
ATOM 787 O O . GLY A 1 102 ? -11.153 -0.734 -3.904 1.00 85.06 102 GLY A O 1
ATOM 788 N N . PRO A 1 103 ? -10.645 -2.828 -3.284 1.00 76.81 103 PRO A N 1
ATOM 789 C CA . PRO A 1 103 ? -11.355 -3.482 -4.376 1.00 76.81 103 PRO A CA 1
ATOM 790 C C . PRO A 1 103 ? -12.828 -3.101 -4.511 1.00 76.81 103 PRO A C 1
ATOM 792 O O . PRO A 1 103 ? -13.337 -3.025 -5.627 1.00 76.81 103 PRO A O 1
ATOM 795 N N . ASN A 1 104 ? -13.500 -2.826 -3.385 1.00 79.00 104 ASN A N 1
ATOM 796 C CA . ASN A 1 104 ? -14.946 -2.570 -3.355 1.00 79.00 104 ASN A CA 1
ATOM 797 C C . ASN A 1 104 ? -15.287 -1.075 -3.235 1.00 79.00 104 ASN A C 1
ATOM 799 O O . ASN A 1 104 ? -16.451 -0.720 -3.035 1.00 79.00 104 ASN A O 1
ATOM 803 N N . GLY A 1 105 ? -14.294 -0.190 -3.356 1.00 83.25 105 GLY A N 1
ATOM 804 C CA . GLY A 1 105 ? -14.488 1.254 -3.309 1.00 83.25 105 GLY A CA 1
ATOM 805 C C . GLY A 1 105 ? -13.585 1.952 -2.303 1.00 83.25 105 GLY A C 1
ATOM 806 O O . GLY A 1 105 ? -12.515 1.467 -1.946 1.00 83.25 105 GLY A O 1
ATOM 807 N N . LEU A 1 106 ? -14.015 3.142 -1.889 1.00 87.81 106 LEU A N 1
ATOM 808 C CA . LEU A 1 106 ? -13.281 3.943 -0.920 1.00 87.81 106 LEU A CA 1
ATOM 809 C C . LEU A 1 106 ? -13.492 3.363 0.478 1.00 87.81 106 LEU A C 1
ATOM 811 O O . LEU A 1 106 ? -14.628 3.154 0.901 1.00 87.81 106 LEU A O 1
ATOM 815 N N . VAL A 1 107 ? -12.408 3.160 1.206 1.00 91.06 107 VAL A N 1
ATOM 816 C CA . VAL A 1 107 ? -12.421 2.810 2.620 1.00 91.06 107 VAL A CA 1
ATOM 817 C C . VAL A 1 107 ? -11.938 4.015 3.398 1.00 91.06 107 VAL A C 1
ATOM 819 O O . VAL A 1 107 ? -10.991 4.689 2.995 1.00 91.06 107 VAL A O 1
ATOM 822 N N . ARG A 1 108 ? -12.629 4.318 4.490 1.00 93.69 108 ARG A N 1
ATOM 823 C CA . ARG A 1 108 ? -12.313 5.432 5.370 1.00 93.69 108 ARG A CA 1
ATOM 824 C C . ARG A 1 108 ? -12.262 4.946 6.808 1.00 93.69 108 ARG A C 1
ATOM 826 O O . ARG A 1 108 ? -13.144 4.208 7.237 1.00 93.69 108 ARG A O 1
ATOM 833 N N . LEU A 1 109 ? -11.244 5.397 7.518 1.00 93.31 109 LEU A N 1
ATOM 834 C CA . LEU A 1 109 ? -11.008 5.165 8.927 1.00 93.31 109 LEU A CA 1
ATOM 835 C C . LEU A 1 109 ? -10.776 6.516 9.598 1.00 93.31 109 LEU A C 1
ATOM 837 O O . LEU A 1 109 ? -9.734 7.141 9.412 1.00 93.31 109 LEU A O 1
ATOM 841 N N . ASP A 1 110 ? -11.753 6.960 10.373 1.00 92.56 110 ASP A N 1
ATOM 842 C CA . ASP A 1 110 ? -11.610 8.077 11.292 1.00 92.56 110 ASP A CA 1
ATOM 843 C C . ASP A 1 110 ? -11.353 7.516 12.699 1.00 92.56 110 ASP A C 1
ATOM 845 O O . ASP A 1 110 ? -12.172 6.769 13.241 1.00 92.56 110 ASP A O 1
ATOM 849 N N . SER A 1 111 ? -10.213 7.875 13.289 1.00 91.19 111 SER A N 1
ATOM 850 C CA . SER A 1 111 ? -9.837 7.486 14.647 1.00 91.19 111 SER A CA 1
ATOM 851 C C . SER A 1 111 ? -9.550 8.715 15.510 1.00 91.19 111 SER A C 1
ATOM 853 O O . SER A 1 111 ? -8.908 9.682 15.086 1.00 91.19 111 SER A O 1
ATOM 855 N N . SER A 1 112 ? -10.079 8.675 16.729 1.00 88.31 112 SER A N 1
ATOM 856 C CA . SER A 1 112 ? -9.753 9.568 17.840 1.00 88.31 112 SER A CA 1
ATOM 857 C C . SER A 1 112 ? -8.846 8.785 18.782 1.00 88.31 112 SER A C 1
ATOM 859 O O . SER A 1 112 ? -9.221 7.668 19.128 1.00 88.31 112 SER A O 1
ATOM 861 N N . ASN A 1 113 ? -7.717 9.355 19.208 1.00 90.88 113 ASN A N 1
ATOM 862 C CA . ASN A 1 113 ? -6.597 8.668 19.873 1.00 90.88 113 ASN A CA 1
ATOM 863 C C . ASN A 1 113 ? -5.578 8.055 18.900 1.00 90.88 113 ASN A C 1
ATOM 865 O O . ASN A 1 113 ? -5.209 6.886 19.018 1.00 90.88 113 ASN A O 1
ATOM 869 N N . CYS A 1 114 ? -5.098 8.862 17.948 1.00 91.94 114 CYS A N 1
ATOM 870 C CA . CYS A 1 114 ? -3.963 8.489 17.096 1.00 91.94 114 CYS A CA 1
ATOM 871 C C . CYS A 1 114 ? -2.660 9.087 17.645 1.00 91.94 114 CYS A C 1
ATOM 873 O O . CYS A 1 114 ? -2.571 10.294 17.849 1.00 91.94 114 CYS A O 1
ATOM 875 N N . GLN A 1 115 ? -1.622 8.282 17.832 1.00 94.12 115 GLN A N 1
ATOM 876 C CA . GLN A 1 115 ? -0.281 8.760 18.168 1.00 94.12 115 GLN A CA 1
ATOM 877 C C . GLN A 1 115 ? 0.626 8.634 16.947 1.00 94.12 115 GLN A C 1
ATOM 879 O O . GLN A 1 115 ? 0.549 7.653 16.210 1.00 94.12 115 GLN A O 1
ATOM 884 N N . LEU A 1 116 ? 1.466 9.642 16.716 1.00 92.25 116 LEU A N 1
ATOM 885 C CA . LEU A 1 116 ? 2.525 9.558 15.719 1.00 92.25 116 LEU A CA 1
ATOM 886 C C . LEU A 1 116 ? 3.727 8.892 16.389 1.00 92.25 116 LEU A C 1
ATOM 888 O O . LEU A 1 116 ? 4.212 9.387 17.403 1.00 92.25 116 LEU A O 1
ATOM 892 N N . LEU A 1 117 ? 4.167 7.766 15.846 1.00 89.69 117 LEU A N 1
ATOM 893 C CA . LEU A 1 117 ? 5.410 7.122 16.228 1.00 89.69 117 LEU A CA 1
ATOM 894 C C . LEU A 1 117 ? 6.503 7.680 15.319 1.00 89.69 117 LEU A C 1
ATOM 896 O O . LEU A 1 117 ? 6.533 7.387 14.120 1.00 89.69 117 LEU A O 1
ATOM 900 N N . THR A 1 118 ? 7.369 8.499 15.903 1.00 78.19 118 THR A N 1
ATOM 901 C CA . THR A 1 118 ? 8.599 8.955 15.261 1.00 78.19 118 THR A CA 1
ATOM 902 C C . THR A 1 118 ? 9.590 7.809 15.209 1.00 78.19 118 THR A C 1
ATOM 904 O O . THR A 1 118 ? 9.859 7.172 16.229 1.00 78.19 118 THR A O 1
ATOM 907 N N . ASN A 1 119 ? 10.117 7.531 14.017 1.00 64.00 119 ASN A N 1
ATOM 908 C CA . ASN A 1 119 ? 11.143 6.514 13.857 1.00 64.00 119 ASN A CA 1
ATOM 909 C C . ASN A 1 119 ? 12.380 6.907 14.685 1.00 64.00 119 ASN A C 1
ATOM 911 O O . ASN A 1 119 ? 12.845 8.042 14.577 1.00 64.00 119 ASN A O 1
ATOM 915 N N . PRO A 1 120 ? 12.947 5.992 15.491 1.00 52.31 120 PRO A N 1
ATOM 916 C CA . PRO A 1 120 ? 14.105 6.284 16.337 1.00 52.31 120 PRO A CA 1
ATOM 917 C C . PRO A 1 120 ? 15.383 6.601 15.538 1.00 52.31 120 PRO A C 1
ATOM 919 O O . PRO A 1 120 ? 16.367 7.052 16.108 1.00 52.31 120 PRO A O 1
ATOM 922 N N . GLY A 1 121 ? 15.381 6.424 14.212 1.00 53.38 121 GLY A N 1
ATOM 923 C CA . GLY A 1 121 ? 16.446 6.932 13.338 1.00 53.38 121 GLY A CA 1
ATOM 924 C C . GLY A 1 121 ? 16.506 8.465 13.257 1.00 53.38 121 GLY A C 1
ATOM 925 O O . GLY A 1 121 ? 17.565 9.005 12.960 1.00 53.38 121 GLY A O 1
ATOM 926 N N . ASP A 1 122 ? 15.408 9.150 13.596 1.00 48.09 122 ASP A N 1
ATOM 927 C CA . ASP A 1 122 ? 15.303 10.615 13.636 1.00 48.09 122 ASP A CA 1
ATOM 928 C C . ASP A 1 122 ? 15.417 11.177 15.066 1.00 48.09 122 ASP A C 1
ATOM 930 O O . ASP A 1 122 ? 15.090 12.341 15.314 1.00 48.09 122 ASP A O 1
ATOM 934 N N . THR A 1 123 ? 15.860 10.376 16.046 1.00 46.88 123 THR A N 1
ATOM 935 C CA . THR A 1 123 ? 16.017 10.889 17.411 1.00 46.88 123 THR A CA 1
ATOM 936 C C . THR A 1 123 ? 17.284 11.720 17.574 1.00 46.88 123 THR A C 1
ATOM 938 O O . THR A 1 123 ? 18.366 11.191 17.805 1.00 46.88 123 THR A O 1
ATOM 941 N N . GLU A 1 124 ? 17.098 13.030 17.709 1.00 34.53 124 GLU A N 1
ATOM 942 C CA . GLU A 1 124 ? 17.204 13.514 19.081 1.00 34.53 124 GLU A CA 1
ATOM 943 C C . GLU A 1 124 ? 15.902 13.154 19.822 1.00 34.53 124 GLU A C 1
ATOM 945 O O . GLU A 1 124 ? 14.814 13.620 19.499 1.00 34.53 124 GLU A O 1
ATOM 950 N N . THR A 1 125 ? 16.040 12.299 20.838 1.00 39.09 125 THR A N 1
ATOM 951 C CA . THR A 1 125 ? 15.067 11.887 21.874 1.00 39.09 125 THR A CA 1
ATOM 952 C C . THR A 1 125 ? 13.863 10.974 21.565 1.00 39.09 125 THR A C 1
ATOM 954 O O . THR A 1 125 ? 12.779 11.407 21.187 1.00 39.09 125 THR A O 1
ATOM 957 N N . THR A 1 126 ? 14.018 9.729 22.035 1.00 33.53 126 THR A N 1
ATOM 958 C CA . THR A 1 126 ? 13.159 8.978 22.986 1.00 33.53 126 THR A CA 1
ATOM 959 C C . THR A 1 126 ? 12.722 7.611 22.461 1.00 33.53 126 THR A C 1
ATOM 961 O O . THR A 1 126 ? 11.971 7.476 21.503 1.00 33.53 126 THR A O 1
ATOM 964 N N . SER A 1 127 ? 13.229 6.594 23.149 1.00 38.53 127 SER A N 1
ATOM 965 C CA . SER A 1 127 ? 12.983 5.168 22.982 1.00 38.53 127 SER A CA 1
ATOM 966 C C . SER A 1 127 ? 11.533 4.769 23.260 1.00 38.53 127 SER A C 1
ATOM 968 O O . SER A 1 127 ? 10.900 5.353 24.134 1.00 38.53 127 SER A O 1
ATOM 970 N N . LEU A 1 128 ? 11.052 3.714 22.588 1.00 30.94 128 LEU A N 1
ATOM 971 C CA . LEU A 1 128 ? 10.203 2.660 23.166 1.00 30.94 128 LEU A CA 1
ATOM 972 C C . LEU A 1 128 ? 10.104 1.448 22.213 1.00 30.94 128 LEU A C 1
ATOM 974 O O . LEU A 1 128 ? 10.250 1.559 21.001 1.00 30.94 128 LEU A O 1
ATOM 978 N N . THR A 1 129 ? 9.930 0.291 22.838 1.00 33.75 129 THR A N 1
ATOM 979 C CA . THR A 1 129 ? 10.301 -1.085 22.468 1.00 33.75 129 THR A CA 1
ATOM 980 C C . THR A 1 129 ? 9.419 -1.823 21.449 1.00 33.75 129 THR A C 1
ATOM 982 O O . THR A 1 129 ? 8.219 -1.579 21.342 1.00 33.75 129 THR A O 1
ATOM 985 N N . GLU A 1 130 ? 10.049 -2.796 20.774 1.00 30.83 130 GLU A N 1
ATOM 986 C CA . GLU A 1 130 ? 9.504 -3.782 19.827 1.00 30.83 130 GLU A CA 1
ATOM 987 C C . GLU A 1 130 ? 8.333 -4.627 20.365 1.00 30.83 130 GLU A C 1
ATOM 989 O O . GLU A 1 130 ? 8.341 -5.086 21.506 1.00 30.83 130 GLU A O 1
ATOM 994 N N . LEU A 1 131 ? 7.374 -4.928 19.481 1.00 28.66 131 LEU A N 1
ATOM 995 C CA . LEU A 1 131 ? 6.414 -6.027 19.623 1.00 28.66 131 LEU A CA 1
ATOM 996 C C . LEU A 1 131 ? 6.420 -6.864 18.332 1.00 28.66 131 LEU A C 1
ATOM 998 O O . LEU A 1 131 ? 5.971 -6.397 17.283 1.00 28.66 131 LEU A O 1
ATOM 1002 N N . GLN A 1 132 ? 6.933 -8.095 18.428 1.00 28.39 132 GLN A N 1
ATOM 1003 C CA . GLN A 1 132 ? 6.794 -9.162 17.429 1.00 28.39 132 GLN A CA 1
ATOM 1004 C C . GLN A 1 132 ? 5.350 -9.688 17.424 1.00 28.39 132 GLN A C 1
ATOM 1006 O O . GLN A 1 132 ? 4.761 -9.894 18.486 1.00 28.39 132 GLN A O 1
ATOM 1011 N N . LEU A 1 133 ? 4.779 -9.907 16.236 1.00 28.88 133 LEU A N 1
ATOM 1012 C CA . LEU A 1 133 ? 3.442 -10.475 16.058 1.00 28.88 133 LEU A CA 1
ATOM 1013 C C . LEU A 1 133 ? 3.521 -11.685 15.113 1.00 28.88 133 LEU A C 1
ATOM 1015 O O . LEU A 1 133 ? 3.606 -11.522 13.898 1.00 28.88 133 LEU A O 1
ATOM 1019 N N . ASP A 1 134 ? 3.467 -12.886 15.686 1.00 25.28 134 ASP A N 1
ATOM 1020 C CA . ASP A 1 134 ? 3.139 -14.123 14.975 1.00 25.28 134 ASP A CA 1
ATOM 1021 C C . ASP A 1 134 ? 1.615 -14.203 14.803 1.00 25.28 134 ASP A C 1
ATOM 1023 O O . ASP A 1 134 ? 0.870 -14.054 15.775 1.00 25.28 134 ASP A O 1
ATOM 1027 N N . CYS A 1 135 ? 1.117 -14.439 13.586 1.00 24.91 135 CYS A N 1
ATOM 1028 C CA . CYS A 1 135 ? -0.303 -14.720 13.346 1.00 24.91 135 CYS A CA 1
ATOM 1029 C C . CYS A 1 135 ? -0.483 -15.851 12.323 1.00 24.91 135 CYS A C 1
ATOM 1031 O O . CYS A 1 135 ? -0.240 -15.689 11.129 1.00 24.91 135 CYS A O 1
ATOM 1033 N N . LEU A 1 136 ? -0.952 -16.989 12.842 1.00 24.42 136 LEU A N 1
ATOM 1034 C CA . LEU A 1 136 ? -1.489 -18.153 12.137 1.00 24.42 136 LEU A CA 1
ATOM 1035 C C . LEU A 1 136 ? -2.834 -17.813 11.468 1.00 24.42 136 LEU A C 1
ATOM 1037 O O . LEU A 1 136 ? -3.725 -17.254 12.105 1.00 24.42 136 LEU A O 1
ATOM 1041 N N . LEU A 1 137 ? -2.987 -18.184 10.193 1.00 30.44 137 LEU A N 1
ATOM 1042 C CA . LEU A 1 137 ? -4.249 -18.144 9.449 1.00 30.44 137 LEU A CA 1
ATOM 1043 C C . LEU A 1 137 ? -4.878 -19.545 9.439 1.00 30.44 137 LEU A C 1
ATOM 1045 O O . LEU A 1 137 ? -4.461 -20.396 8.655 1.00 30.44 137 LEU A O 1
ATOM 1049 N N . GLU A 1 138 ? -5.909 -19.770 10.251 1.00 27.50 138 GLU A N 1
ATOM 1050 C CA . GLU A 1 138 ? -6.841 -20.890 10.070 1.00 27.50 138 GLU A CA 1
ATOM 1051 C C . GLU A 1 138 ? -8.118 -20.366 9.399 1.00 27.50 138 GLU A C 1
ATOM 1053 O O . GLU A 1 138 ? -8.678 -19.340 9.786 1.00 27.50 138 GLU A O 1
ATOM 1058 N N . SER A 1 139 ? -8.510 -21.018 8.303 1.00 32.50 139 SER A N 1
ATOM 1059 C CA . SER A 1 139 ? -9.587 -20.592 7.406 1.00 32.50 139 SER A CA 1
ATOM 1060 C C . SER A 1 139 ? -10.827 -21.452 7.623 1.00 32.50 139 SER A C 1
ATOM 1062 O O . SER A 1 139 ? -10.824 -22.609 7.211 1.00 32.50 139 SER A O 1
ATOM 1064 N N . ASP A 1 140 ? -11.900 -20.870 8.161 1.00 29.86 140 ASP A N 1
ATOM 1065 C CA . ASP A 1 140 ? -13.241 -21.445 8.046 1.00 29.86 140 ASP A CA 1
ATOM 1066 C C . ASP A 1 140 ? -13.952 -20.880 6.815 1.00 29.86 140 ASP A C 1
ATOM 1068 O O . ASP A 1 140 ? -14.047 -19.670 6.583 1.00 29.86 140 ASP A O 1
ATOM 1072 N N . SER A 1 141 ? -14.392 -21.812 5.978 1.00 40.53 141 SER A N 1
ATOM 1073 C CA . SER A 1 141 ? -14.973 -21.573 4.667 1.00 40.53 141 SER A CA 1
ATOM 1074 C C . SER A 1 141 ? -16.483 -21.527 4.812 1.00 40.53 141 SER A C 1
ATOM 1076 O O . SER A 1 141 ? -17.095 -22.581 4.940 1.00 40.53 141 SER A O 1
ATOM 1078 N N . ASP A 1 142 ? -17.087 -20.340 4.732 1.00 36.81 142 ASP A N 1
ATOM 1079 C CA . ASP A 1 142 ? -18.531 -20.261 4.535 1.00 36.81 142 ASP A CA 1
ATOM 1080 C C . ASP A 1 142 ? -18.944 -19.348 3.381 1.00 36.81 142 ASP A C 1
ATOM 1082 O O . ASP A 1 142 ? -18.428 -18.252 3.135 1.00 36.81 142 ASP A O 1
ATOM 1086 N N . SER A 1 143 ? -19.850 -19.919 2.603 1.00 44.03 143 SER A N 1
ATOM 1087 C CA . SER A 1 143 ? -20.164 -19.618 1.215 1.00 44.03 143 SER A CA 1
ATOM 1088 C C . SER A 1 143 ? -20.971 -18.326 1.041 1.00 44.03 143 SER A C 1
ATOM 1090 O O . SER A 1 143 ? -22.187 -18.287 1.192 1.00 44.03 143 SER A O 1
ATOM 1092 N N . LEU A 1 144 ? -20.301 -17.244 0.634 1.00 39.81 144 LEU A N 1
ATOM 1093 C CA . LEU A 1 144 ? -20.957 -16.058 0.075 1.00 39.81 144 LEU A CA 1
ATOM 1094 C C . LEU A 1 144 ? -20.294 -15.672 -1.251 1.00 39.81 144 LEU A C 1
ATOM 1096 O O . LEU A 1 144 ? -19.227 -15.051 -1.304 1.00 39.81 144 LEU A O 1
ATOM 1100 N N . SER A 1 145 ? -20.954 -16.053 -2.344 1.00 42.19 145 SER A N 1
ATOM 1101 C CA . SER A 1 145 ? -20.648 -15.633 -3.712 1.00 42.19 145 SER A CA 1
ATOM 1102 C C . SER A 1 145 ? -20.564 -14.100 -3.795 1.00 42.19 145 SER A C 1
ATOM 1104 O O . SER A 1 145 ? -21.458 -13.412 -3.296 1.00 42.19 145 SER A O 1
ATOM 1106 N N . PRO A 1 146 ? -19.517 -13.512 -4.401 1.00 41.25 146 PRO A N 1
ATOM 1107 C CA . PRO A 1 146 ? -19.357 -12.065 -4.376 1.00 41.25 146 PRO A CA 1
ATOM 1108 C C . PRO A 1 146 ? -20.283 -11.352 -5.378 1.00 41.25 146 PRO A C 1
ATOM 1110 O O . PRO A 1 146 ? -20.320 -11.749 -6.539 1.00 41.25 146 PRO A O 1
ATOM 1113 N N . PRO A 1 147 ? -20.954 -10.250 -4.985 1.00 41.47 147 PRO A N 1
ATOM 1114 C CA . PRO A 1 147 ? -21.926 -9.542 -5.822 1.00 41.47 147 PRO A CA 1
ATOM 1115 C C . PRO A 1 147 ? -21.294 -8.512 -6.778 1.00 41.47 147 PRO A C 1
ATOM 1117 O O . PRO A 1 147 ? -21.973 -7.584 -7.207 1.00 41.47 147 PRO A O 1
ATOM 1120 N N . PHE A 1 148 ? -20.001 -8.618 -7.103 1.00 46.88 148 PHE A N 1
ATOM 1121 C CA . PHE A 1 148 ? -19.323 -7.611 -7.926 1.00 46.88 148 PHE A CA 1
ATOM 1122 C C . PHE A 1 148 ? -18.729 -8.220 -9.194 1.00 46.88 148 PHE A C 1
ATOM 1124 O O . PHE A 1 148 ? -18.093 -9.276 -9.113 1.00 46.88 148 PHE A O 1
ATOM 1131 N N . PRO A 1 149 ? -18.898 -7.555 -10.354 1.00 52.72 149 PRO A N 1
ATOM 1132 C CA . PRO A 1 149 ? -18.285 -7.996 -11.593 1.00 52.72 149 PRO A CA 1
ATOM 1133 C C . PRO A 1 149 ? -16.769 -8.009 -11.404 1.00 52.72 149 PRO A C 1
ATOM 1135 O O . PRO A 1 149 ? -16.153 -6.990 -11.079 1.00 52.72 149 PRO A O 1
ATOM 1138 N N . ARG A 1 150 ? -16.167 -9.188 -11.568 1.00 59.41 150 ARG A N 1
ATOM 1139 C CA . ARG A 1 150 ? -14.713 -9.323 -11.607 1.00 59.41 150 ARG A CA 1
ATOM 1140 C C . ARG A 1 150 ? -14.227 -8.542 -12.815 1.00 59.41 150 ARG A C 1
ATOM 1142 O O . ARG A 1 150 ? -14.605 -8.853 -13.939 1.00 59.41 150 ARG A O 1
ATOM 1149 N N . ILE A 1 151 ? -13.418 -7.520 -12.575 1.00 66.75 151 ILE A N 1
ATOM 1150 C CA . ILE A 1 151 ? -12.743 -6.828 -13.665 1.00 66.75 151 ILE A CA 1
ATOM 1151 C C . ILE A 1 151 ? -11.569 -7.724 -14.056 1.00 66.75 151 ILE A C 1
ATOM 1153 O O . ILE A 1 151 ? -10.728 -7.991 -13.194 1.00 66.75 151 ILE A O 1
ATOM 1157 N N . PRO A 1 152 ? -11.521 -8.229 -15.298 1.00 80.31 152 PRO A N 1
ATOM 1158 C CA . PRO A 1 152 ? -10.403 -9.039 -15.743 1.00 80.31 152 PRO A CA 1
ATOM 1159 C C . PRO A 1 152 ? -9.104 -8.233 -15.637 1.00 80.31 152 PRO A C 1
ATOM 1161 O O . PRO A 1 152 ? -9.064 -7.035 -15.941 1.00 80.31 152 PRO A O 1
ATOM 1164 N N . ILE A 1 153 ? -8.047 -8.895 -15.169 1.00 85.25 153 ILE A N 1
ATOM 1165 C CA . ILE A 1 153 ? -6.693 -8.344 -15.213 1.00 85.25 153 ILE A CA 1
ATOM 1166 C C . ILE A 1 153 ? -6.333 -8.183 -16.698 1.00 85.25 153 ILE A C 1
ATOM 1168 O O . ILE A 1 153 ? -6.624 -9.093 -17.478 1.00 85.25 153 ILE A O 1
ATOM 1172 N N . PRO A 1 154 ? -5.772 -7.037 -17.125 1.00 86.62 154 PRO A N 1
ATOM 1173 C CA . PRO A 1 154 ? -5.392 -6.856 -18.518 1.00 86.62 154 PRO A CA 1
ATOM 1174 C C . PRO A 1 154 ? -4.339 -7.890 -18.916 1.00 86.62 154 PRO A C 1
ATOM 1176 O O . PRO A 1 154 ? -3.397 -8.156 -18.166 1.00 86.62 154 PRO A O 1
ATOM 1179 N N . SER A 1 155 ? -4.490 -8.443 -20.113 1.00 90.31 155 SER A N 1
ATOM 1180 C CA . SER A 1 155 ? -3.458 -9.283 -20.711 1.00 90.31 155 SER A CA 1
ATOM 1181 C C . SER A 1 155 ? -2.250 -8.437 -21.104 1.00 90.31 155 SER A C 1
ATOM 1183 O O . SER A 1 155 ? -2.392 -7.255 -21.417 1.00 90.31 155 SER A O 1
ATOM 1185 N N . VAL A 1 156 ? -1.069 -9.057 -21.137 1.00 89.94 156 VAL A N 1
ATOM 1186 C CA . VAL A 1 156 ? 0.202 -8.402 -21.502 1.00 89.94 156 VAL A CA 1
ATOM 1187 C C . VAL A 1 156 ? 0.101 -7.645 -22.832 1.00 89.94 156 VAL A C 1
ATOM 1189 O O . VAL A 1 156 ? 0.576 -6.523 -22.936 1.00 89.94 156 VAL A O 1
ATOM 1192 N N . SER A 1 157 ? -0.617 -8.197 -23.814 1.00 90.31 157 SER A N 1
ATOM 1193 C CA . SER A 1 157 ? -0.836 -7.581 -25.131 1.00 90.31 157 SER A CA 1
ATOM 1194 C C . SER A 1 157 ? -1.655 -6.284 -25.122 1.00 90.31 157 SER A C 1
ATOM 1196 O O . SER A 1 157 ? -1.688 -5.582 -26.127 1.00 90.31 157 SER A O 1
ATOM 1198 N N . GLN A 1 158 ? -2.345 -5.967 -24.023 1.00 90.62 158 GLN A N 1
ATOM 1199 C CA . GLN A 1 158 ? -3.142 -4.744 -23.878 1.00 90.62 158 GLN A CA 1
ATOM 1200 C C . GLN A 1 158 ? -2.354 -3.591 -23.251 1.00 90.62 158 GLN A C 1
ATOM 1202 O O . GLN A 1 158 ? -2.869 -2.474 -23.168 1.00 90.62 158 GLN A O 1
ATOM 1207 N N . LEU A 1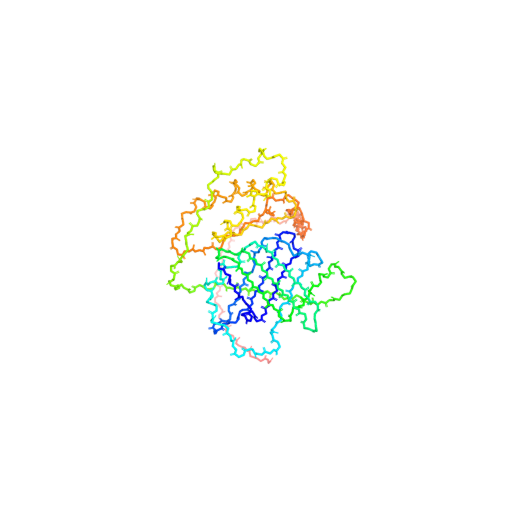 159 ? -1.149 -3.862 -22.750 1.00 93.62 159 LEU A N 1
ATOM 1208 C CA . LEU A 1 159 ? -0.298 -2.869 -22.116 1.00 93.62 159 LEU A CA 1
ATOM 1209 C C . LEU A 1 159 ? 0.756 -2.384 -23.117 1.00 93.62 159 LEU A C 1
ATOM 1211 O O . LEU A 1 159 ? 1.229 -3.174 -23.934 1.00 93.62 159 LEU A O 1
ATOM 1215 N N . PRO A 1 160 ? 1.112 -1.089 -23.087 1.00 93.56 160 PRO A N 1
ATOM 1216 C CA . PRO A 1 160 ? 2.202 -0.586 -23.905 1.00 93.56 160 PRO A CA 1
ATOM 1217 C C . PRO A 1 160 ? 3.516 -1.231 -23.467 1.00 93.56 160 PRO A C 1
ATOM 1219 O O . PRO A 1 160 ? 3.731 -1.489 -22.280 1.00 93.56 160 PRO A O 1
ATOM 1222 N N . ASP A 1 161 ? 4.391 -1.450 -24.439 1.00 94.50 161 ASP A N 1
ATOM 1223 C CA . ASP A 1 161 ? 5.744 -1.926 -24.198 1.00 94.50 161 ASP A CA 1
ATOM 1224 C C . ASP A 1 161 ? 6.502 -0.902 -23.323 1.00 94.50 161 ASP A C 1
ATOM 1226 O O . ASP A 1 161 ? 6.588 0.275 -23.704 1.00 94.50 161 ASP A O 1
ATOM 1230 N N . PRO A 1 162 ? 7.011 -1.298 -22.139 1.00 93.81 162 PRO A N 1
ATOM 1231 C CA . PRO A 1 162 ? 7.703 -0.389 -21.230 1.00 93.81 162 PRO A CA 1
ATOM 1232 C C . PRO A 1 162 ? 8.939 0.261 -21.868 1.00 93.81 162 PRO A C 1
ATOM 1234 O O . PRO A 1 162 ? 9.260 1.398 -21.510 1.00 93.81 162 PRO A O 1
ATOM 1237 N N . ASP A 1 163 ? 9.580 -0.402 -22.835 1.00 94.69 163 ASP A N 1
ATOM 1238 C CA . ASP A 1 163 ? 10.773 0.106 -23.522 1.00 94.69 163 ASP A CA 1
ATOM 1239 C C . ASP A 1 163 ? 10.448 1.243 -24.507 1.00 94.69 163 ASP A C 1
ATOM 1241 O O . ASP A 1 163 ? 11.316 2.046 -24.852 1.00 94.69 163 ASP A O 1
ATOM 1245 N N . GLN A 1 164 ? 9.181 1.378 -24.913 1.00 95.56 164 GLN A N 1
ATOM 1246 C CA . GLN A 1 164 ? 8.716 2.452 -25.802 1.00 95.56 164 GLN A CA 1
ATOM 1247 C C . GLN A 1 164 ? 8.337 3.737 -25.052 1.00 95.56 164 GLN A C 1
ATOM 1249 O O . GLN A 1 164 ? 8.069 4.770 -25.671 1.00 95.56 164 GLN A O 1
ATOM 1254 N N . LEU A 1 165 ? 8.289 3.703 -23.718 1.00 94.06 165 LEU A N 1
ATOM 1255 C CA . LEU A 1 165 ? 7.903 4.856 -22.910 1.00 94.06 165 LEU A CA 1
ATOM 1256 C C . LEU A 1 165 ? 9.069 5.835 -22.789 1.00 94.06 165 LEU A C 1
ATOM 1258 O O . LEU A 1 165 ? 10.146 5.480 -22.319 1.00 94.06 165 LEU A O 1
ATOM 1262 N N . VAL A 1 166 ? 8.846 7.107 -23.118 1.00 92.56 166 VAL A N 1
ATOM 1263 C CA . VAL A 1 166 ? 9.903 8.133 -23.139 1.00 92.56 166 VAL A CA 1
ATOM 1264 C C . VAL A 1 166 ? 10.347 8.513 -21.723 1.00 92.56 166 VAL A C 1
ATOM 1266 O O . VAL A 1 166 ? 11.524 8.795 -21.501 1.00 92.56 166 VAL A O 1
ATOM 1269 N N . SER A 1 167 ? 9.448 8.457 -20.732 1.00 95.50 167 SER A N 1
ATOM 1270 C CA . SER A 1 167 ? 9.754 8.845 -19.346 1.00 95.50 167 SER A CA 1
ATOM 1271 C C . SER A 1 167 ? 9.168 7.910 -18.283 1.00 95.50 167 SER A C 1
ATOM 1273 O O . SER A 1 167 ? 8.153 7.247 -18.501 1.00 95.50 167 SER A O 1
ATOM 1275 N N . ASP A 1 168 ? 9.770 7.913 -17.089 1.00 92.56 168 ASP A N 1
ATOM 1276 C CA . ASP A 1 168 ? 9.231 7.209 -15.916 1.00 92.56 168 ASP A CA 1
ATOM 1277 C C . ASP A 1 168 ? 7.864 7.751 -15.483 1.00 92.56 168 ASP A C 1
ATOM 1279 O O . ASP A 1 168 ? 7.025 6.998 -14.996 1.00 92.56 168 ASP A O 1
ATOM 1283 N N . GLN A 1 169 ? 7.597 9.041 -15.712 1.00 91.12 169 GLN A N 1
ATOM 1284 C CA . GLN A 1 169 ? 6.294 9.639 -15.420 1.00 91.12 169 GLN A CA 1
ATOM 1285 C C . GLN A 1 169 ? 5.180 8.999 -16.262 1.00 91.12 169 GLN A C 1
ATOM 1287 O O . GLN A 1 169 ? 4.085 8.759 -15.755 1.00 91.12 169 GLN A O 1
ATOM 1292 N N . GLN A 1 170 ? 5.445 8.697 -17.538 1.00 92.56 170 GLN A N 1
ATOM 1293 C CA . GLN A 1 170 ? 4.489 7.978 -18.387 1.00 92.56 170 GLN A CA 1
ATOM 1294 C C . GLN A 1 170 ? 4.261 6.555 -17.875 1.00 92.56 170 GLN A C 1
ATOM 1296 O O . GLN A 1 170 ? 3.114 6.119 -17.784 1.00 92.56 170 GLN A O 1
ATOM 1301 N N . ALA A 1 171 ? 5.333 5.862 -17.475 1.00 93.75 171 ALA A N 1
ATOM 1302 C CA . ALA A 1 171 ? 5.225 4.539 -16.872 1.00 93.75 171 ALA A CA 1
ATOM 1303 C C . ALA A 1 171 ? 4.380 4.566 -15.592 1.00 93.75 171 ALA A C 1
ATOM 1305 O O . ALA A 1 171 ? 3.495 3.731 -15.437 1.00 93.75 171 ALA A O 1
ATOM 1306 N N . TRP A 1 172 ? 4.567 5.564 -14.724 1.00 89.50 172 TRP A N 1
ATOM 1307 C CA . TRP A 1 172 ? 3.772 5.731 -13.506 1.00 89.50 172 TRP A CA 1
ATOM 1308 C C . TRP A 1 172 ? 2.270 5.895 -13.791 1.00 89.50 172 TRP A C 1
ATOM 1310 O O . TRP A 1 172 ? 1.442 5.268 -13.128 1.00 89.50 172 TRP A O 1
ATOM 1320 N N . LEU A 1 173 ? 1.903 6.675 -14.815 1.00 85.50 173 LEU A N 1
ATOM 1321 C CA . LEU A 1 173 ? 0.502 6.867 -15.218 1.00 85.50 173 LEU A CA 1
ATOM 1322 C C . LEU A 1 173 ? -0.172 5.570 -15.697 1.00 85.50 173 LEU A C 1
ATOM 1324 O O . LEU A 1 173 ? -1.380 5.414 -15.528 1.00 85.50 173 LEU A O 1
ATOM 1328 N N . ILE A 1 174 ? 0.591 4.639 -16.273 1.00 91.44 174 ILE A N 1
ATOM 1329 C CA . ILE A 1 174 ? 0.110 3.307 -16.682 1.00 91.44 174 ILE A CA 1
ATOM 1330 C C . ILE A 1 174 ? 0.097 2.347 -15.486 1.00 91.44 174 ILE A C 1
ATOM 1332 O O . ILE A 1 174 ? -0.826 1.546 -15.320 1.00 91.44 174 ILE A O 1
ATOM 1336 N N . LEU A 1 175 ? 1.107 2.454 -14.627 1.00 89.75 175 LEU A N 1
ATOM 1337 C CA . LEU A 1 175 ? 1.303 1.601 -13.468 1.00 89.75 175 LEU A CA 1
ATOM 1338 C C . LEU A 1 175 ? 0.191 1.784 -12.428 1.00 89.75 175 LEU A C 1
ATOM 1340 O O . LEU A 1 175 ? -0.345 0.798 -11.931 1.00 89.75 175 LEU A O 1
ATOM 1344 N N . GLN A 1 176 ? -0.231 3.018 -12.145 1.00 85.12 176 GLN A N 1
ATOM 1345 C CA . GLN A 1 176 ? -1.298 3.304 -11.176 1.00 85.12 176 GLN A CA 1
ATOM 1346 C C . GLN A 1 176 ? -2.616 2.540 -11.429 1.00 85.12 176 GLN A C 1
ATOM 1348 O O . GLN A 1 176 ? -3.087 1.840 -10.524 1.00 85.12 176 GLN A O 1
ATOM 1353 N N . PRO A 1 177 ? -3.252 2.626 -12.617 1.00 82.75 177 PRO A N 1
ATOM 1354 C CA . PRO A 1 177 ? -4.477 1.881 -12.884 1.00 82.75 177 PRO A CA 1
ATOM 1355 C C . PRO A 1 177 ? -4.241 0.368 -12.926 1.00 82.75 177 PRO A C 1
ATOM 1357 O O . PRO A 1 177 ? -5.153 -0.385 -12.578 1.00 82.75 177 PRO A O 1
ATOM 1360 N N . LEU A 1 178 ? -3.045 -0.092 -13.313 1.00 89.88 178 LEU A N 1
ATOM 1361 C CA . LEU A 1 178 ? -2.685 -1.509 -13.272 1.00 89.88 178 LEU A CA 1
ATOM 1362 C C . LEU A 1 178 ? -2.630 -2.026 -11.828 1.00 89.88 178 LEU A C 1
ATOM 1364 O O . LEU A 1 178 ? -3.306 -3.002 -11.514 1.00 89.88 178 LEU A O 1
ATOM 1368 N N . LEU A 1 179 ? -1.928 -1.329 -10.931 1.00 85.69 179 LEU A N 1
ATOM 1369 C CA . LEU A 1 179 ? -1.863 -1.650 -9.501 1.00 85.69 179 LEU A CA 1
ATOM 1370 C C . LEU A 1 179 ? -3.253 -1.664 -8.858 1.00 85.69 179 LEU A C 1
ATOM 1372 O O . LEU A 1 179 ? -3.580 -2.572 -8.097 1.00 85.69 179 LEU A O 1
ATOM 1376 N N . ALA A 1 180 ? -4.124 -0.718 -9.219 1.00 77.12 180 ALA A N 1
ATOM 1377 C CA . ALA A 1 180 ? -5.506 -0.709 -8.743 1.00 77.12 180 ALA A CA 1
ATOM 1378 C C . ALA A 1 180 ? -6.307 -1.943 -9.212 1.00 77.12 180 ALA A C 1
ATOM 1380 O O . ALA A 1 180 ? -7.158 -2.453 -8.476 1.00 77.12 180 ALA A O 1
ATOM 1381 N N . ARG A 1 181 ? -6.054 -2.444 -10.431 1.00 82.62 181 ARG A N 1
ATOM 1382 C CA . ARG A 1 181 ? -6.662 -3.690 -10.935 1.00 82.62 181 ARG A CA 1
ATOM 1383 C C . ARG A 1 181 ? -6.078 -4.926 -10.250 1.00 82.62 181 ARG A C 1
ATOM 1385 O O . ARG A 1 181 ? -6.845 -5.820 -9.905 1.00 82.62 181 ARG A O 1
ATOM 1392 N N . LEU A 1 182 ? -4.770 -4.956 -10.004 1.00 85.12 182 LEU A N 1
ATOM 1393 C CA . LEU A 1 182 ? -4.110 -6.027 -9.253 1.00 85.12 182 LEU A CA 1
ATOM 1394 C C . LEU A 1 182 ? -4.656 -6.119 -7.824 1.00 85.12 182 LEU A C 1
ATOM 1396 O O . LEU A 1 182 ? -5.088 -7.191 -7.407 1.00 85.12 182 LEU A O 1
ATOM 1400 N N . ALA A 1 183 ? -4.799 -4.985 -7.133 1.00 76.44 183 ALA A N 1
ATOM 1401 C CA . ALA A 1 183 ? -5.417 -4.936 -5.810 1.00 76.44 183 ALA A CA 1
ATOM 1402 C C . ALA A 1 183 ? -6.842 -5.517 -5.827 1.00 76.44 183 ALA A C 1
ATOM 1404 O O . ALA A 1 183 ? -7.208 -6.308 -4.957 1.00 76.44 183 ALA A O 1
ATOM 1405 N N . ARG A 1 184 ? -7.642 -5.203 -6.862 1.00 72.75 184 ARG A N 1
ATOM 1406 C CA . ARG A 1 184 ? -8.984 -5.791 -7.067 1.00 72.75 184 ARG A CA 1
ATOM 1407 C C . ARG A 1 184 ? -8.972 -7.303 -7.257 1.00 72.75 184 ARG A C 1
ATOM 1409 O O . ARG A 1 184 ? -9.947 -7.959 -6.892 1.00 72.75 184 ARG A O 1
ATOM 1416 N N . ALA A 1 185 ? -7.886 -7.839 -7.796 1.00 76.81 185 ALA A N 1
ATOM 1417 C CA . ALA A 1 185 ? -7.652 -9.265 -7.941 1.00 76.81 185 ALA A CA 1
ATOM 1418 C C . ALA A 1 185 ? -6.986 -9.908 -6.708 1.00 76.81 185 ALA A C 1
ATOM 1420 O O . ALA A 1 185 ? -6.583 -11.064 -6.787 1.00 76.81 185 ALA A O 1
ATOM 1421 N N . ALA A 1 186 ? -6.900 -9.193 -5.576 1.00 76.56 186 ALA A N 1
ATOM 1422 C CA . ALA A 1 186 ? -6.192 -9.622 -4.367 1.00 76.56 186 ALA A CA 1
ATOM 1423 C C . ALA A 1 186 ? -4.693 -9.901 -4.601 1.00 76.56 186 ALA A C 1
ATOM 1425 O O . ALA A 1 186 ? -4.110 -10.802 -3.998 1.00 76.56 186 ALA A O 1
ATOM 1426 N N . VAL A 1 187 ? -4.074 -9.109 -5.478 1.00 83.50 187 VAL A N 1
ATOM 1427 C CA . VAL A 1 187 ? -2.636 -9.123 -5.742 1.00 83.50 187 VAL A CA 1
ATOM 1428 C C . VAL A 1 187 ? -2.021 -7.830 -5.210 1.00 83.50 187 VAL A C 1
ATOM 1430 O O . VAL A 1 187 ? -2.421 -6.741 -5.627 1.00 83.50 187 VAL A O 1
ATOM 1433 N N . SER A 1 188 ? -1.053 -7.942 -4.302 1.00 84.69 188 SER A N 1
ATOM 1434 C CA . SER A 1 188 ? -0.195 -6.837 -3.873 1.00 84.69 188 SER A CA 1
ATOM 1435 C C . SER A 1 188 ? 1.118 -6.862 -4.651 1.00 84.69 188 SER A C 1
ATOM 1437 O O . SER A 1 188 ? 1.696 -7.920 -4.894 1.00 84.69 188 SER A O 1
ATOM 1439 N N . PHE A 1 189 ? 1.588 -5.684 -5.051 1.00 88.50 189 PHE A N 1
ATOM 1440 C CA . PHE A 1 189 ? 2.901 -5.498 -5.658 1.00 88.50 189 PHE A CA 1
ATOM 1441 C C . PHE A 1 189 ? 3.625 -4.389 -4.900 1.00 88.50 189 PHE A C 1
ATOM 1443 O O . PHE A 1 189 ? 3.174 -3.242 -4.896 1.00 88.50 189 PHE A O 1
ATOM 1450 N N . HIS A 1 190 ? 4.716 -4.748 -4.236 1.00 84.75 190 HIS A N 1
ATOM 1451 C CA . HIS A 1 190 ? 5.533 -3.850 -3.434 1.00 84.75 190 HIS A CA 1
ATOM 1452 C C . HIS A 1 190 ? 6.683 -3.311 -4.278 1.00 84.75 190 HIS A C 1
ATOM 1454 O O . HIS A 1 190 ? 7.516 -4.071 -4.770 1.00 84.75 190 HIS A O 1
ATOM 1460 N N . MET A 1 191 ? 6.728 -1.992 -4.445 1.00 87.81 191 MET A N 1
ATOM 1461 C CA . MET A 1 191 ? 7.818 -1.319 -5.145 1.00 87.81 191 MET A CA 1
ATOM 1462 C C . MET A 1 191 ? 8.885 -0.897 -4.144 1.00 87.81 191 MET A C 1
ATOM 1464 O O . MET A 1 191 ? 8.616 -0.098 -3.251 1.00 87.81 191 MET A O 1
ATOM 1468 N N . CYS A 1 192 ? 10.102 -1.403 -4.310 1.00 87.81 192 CYS A N 1
ATOM 1469 C CA . CYS A 1 192 ? 11.259 -0.920 -3.574 1.00 87.81 192 CYS A CA 1
ATOM 1470 C C . CYS A 1 192 ? 11.682 0.474 -4.085 1.00 87.81 192 CYS A C 1
ATOM 1472 O O . CYS A 1 192 ? 11.459 0.801 -5.255 1.00 87.81 192 CYS A O 1
ATOM 1474 N N . PRO A 1 193 ? 12.307 1.309 -3.236 1.00 83.81 193 PRO A N 1
ATOM 1475 C CA . PRO A 1 193 ? 12.654 2.691 -3.588 1.00 83.81 193 PRO A CA 1
ATOM 1476 C C . PRO A 1 193 ? 13.733 2.812 -4.673 1.00 83.81 193 PRO A C 1
ATOM 1478 O O . PRO A 1 193 ? 13.867 3.865 -5.289 1.00 83.81 193 PRO A O 1
ATOM 1481 N N . HIS A 1 194 ? 14.502 1.749 -4.907 1.00 90.06 194 HIS A N 1
ATOM 1482 C CA . HIS A 1 194 ? 15.632 1.735 -5.835 1.00 90.06 194 HIS A CA 1
ATOM 1483 C C . HIS A 1 194 ? 15.240 1.499 -7.296 1.00 90.06 194 HIS A C 1
ATOM 1485 O O . HIS A 1 194 ? 16.080 1.656 -8.180 1.00 90.06 194 HIS A O 1
ATOM 1491 N N . ILE A 1 195 ? 13.999 1.082 -7.565 1.00 93.69 195 ILE A N 1
ATOM 1492 C CA . ILE A 1 195 ? 13.543 0.818 -8.930 1.00 93.69 195 ILE A CA 1
ATOM 1493 C C . ILE A 1 195 ? 12.702 1.969 -9.471 1.00 93.69 195 ILE A C 1
ATOM 1495 O O . ILE A 1 195 ? 11.909 2.588 -8.760 1.00 93.69 195 ILE A O 1
ATOM 1499 N N . SER A 1 196 ? 12.845 2.238 -10.767 1.00 94.69 196 SER A N 1
ATOM 1500 C CA . SER A 1 196 ? 12.014 3.232 -11.430 1.00 94.69 196 SER A CA 1
ATOM 1501 C C . SER A 1 196 ? 10.610 2.693 -11.721 1.00 94.69 196 SER A C 1
ATOM 1503 O O . SER A 1 196 ? 10.363 1.482 -11.733 1.00 94.69 196 SER A O 1
ATOM 1505 N N . SER A 1 197 ? 9.670 3.598 -12.007 1.00 94.38 197 SER A N 1
ATOM 1506 C CA . SER A 1 197 ? 8.309 3.211 -12.406 1.00 94.38 197 SER A CA 1
ATOM 1507 C C . SER A 1 197 ? 8.296 2.395 -13.703 1.00 94.38 197 SER A C 1
ATOM 1509 O O . SER A 1 197 ? 7.472 1.490 -13.838 1.00 94.38 197 SER A O 1
ATOM 1511 N N . ARG A 1 198 ? 9.217 2.668 -14.641 1.00 96.06 198 ARG A N 1
ATOM 1512 C CA . ARG A 1 198 ? 9.373 1.873 -15.867 1.00 96.06 198 ARG A CA 1
ATOM 1513 C C . ARG A 1 198 ? 9.828 0.449 -15.556 1.00 96.06 198 ARG A C 1
ATOM 1515 O O . ARG A 1 198 ? 9.214 -0.489 -16.053 1.00 96.06 198 ARG A O 1
ATOM 1522 N N . THR A 1 199 ? 10.825 0.278 -14.687 1.00 95.62 199 THR A N 1
ATOM 1523 C CA . THR A 1 199 ? 11.299 -1.053 -14.275 1.00 95.62 199 THR A CA 1
ATOM 1524 C C . THR A 1 199 ? 10.223 -1.837 -13.520 1.00 95.62 199 THR A C 1
ATOM 1526 O O . THR A 1 199 ? 10.034 -3.018 -13.796 1.00 95.62 199 THR A O 1
ATOM 1529 N N . ALA A 1 200 ? 9.460 -1.197 -12.624 1.00 94.75 200 ALA A N 1
ATOM 1530 C CA . ALA A 1 200 ? 8.305 -1.837 -11.979 1.00 94.75 200 ALA A CA 1
ATOM 1531 C C . ALA A 1 200 ? 7.262 -2.313 -12.994 1.00 94.75 200 ALA A C 1
ATOM 1533 O O . ALA A 1 200 ? 6.759 -3.430 -12.892 1.00 94.75 200 ALA A O 1
ATOM 1534 N N . LEU A 1 201 ? 6.925 -1.465 -13.971 1.00 96.12 201 LEU A N 1
ATOM 1535 C CA . LEU A 1 201 ? 5.971 -1.819 -15.017 1.00 96.12 201 LEU A CA 1
ATOM 1536 C C . LEU A 1 201 ? 6.478 -3.005 -15.848 1.00 96.12 201 LEU A C 1
ATOM 1538 O O . LEU A 1 201 ? 5.711 -3.922 -16.125 1.00 96.12 201 LEU A O 1
ATOM 1542 N N . GLN A 1 202 ? 7.769 -3.015 -16.179 1.00 96.69 202 GLN A N 1
ATOM 1543 C CA . GLN A 1 202 ? 8.423 -4.113 -16.884 1.00 96.69 202 GLN A CA 1
ATOM 1544 C C . GLN A 1 202 ? 8.339 -5.426 -16.092 1.00 96.69 202 GLN A C 1
ATOM 1546 O O . GLN A 1 202 ? 7.872 -6.427 -16.629 1.00 96.69 202 GLN A O 1
ATOM 1551 N N . GLN A 1 203 ? 8.679 -5.414 -14.801 1.00 95.56 203 GLN A N 1
ATOM 1552 C CA . GLN A 1 203 ? 8.545 -6.587 -13.924 1.00 95.56 203 GLN A CA 1
ATOM 1553 C C . GLN A 1 203 ? 7.097 -7.078 -13.833 1.00 95.56 203 GLN A C 1
ATOM 1555 O O . GLN A 1 203 ? 6.827 -8.275 -13.914 1.00 95.56 203 GLN A O 1
ATOM 1560 N N . LEU A 1 204 ? 6.127 -6.166 -13.716 1.00 95.56 204 LEU A N 1
ATOM 1561 C CA . LEU A 1 204 ? 4.721 -6.559 -13.720 1.00 95.56 204 LEU A CA 1
ATOM 1562 C C . LEU A 1 204 ? 4.328 -7.245 -15.029 1.00 95.56 204 LEU A C 1
ATOM 1564 O O . LEU A 1 204 ? 3.637 -8.260 -14.995 1.00 95.56 204 LEU A O 1
ATOM 1568 N N . ILE A 1 205 ? 4.758 -6.706 -16.169 1.00 96.12 205 ILE A N 1
ATOM 1569 C CA . ILE A 1 205 ? 4.415 -7.226 -17.494 1.00 96.12 205 ILE A CA 1
ATOM 1570 C C . ILE A 1 205 ? 5.071 -8.582 -17.768 1.00 96.12 205 ILE A C 1
ATOM 1572 O O . ILE A 1 205 ? 4.398 -9.474 -18.284 1.00 96.12 205 ILE A O 1
ATOM 1576 N N . HIS A 1 206 ? 6.351 -8.744 -17.435 1.00 95.50 206 HIS A N 1
ATOM 1577 C CA . HIS A 1 206 ? 7.115 -9.939 -17.798 1.00 95.50 206 HIS A CA 1
ATOM 1578 C C . HIS A 1 206 ? 7.094 -11.035 -16.737 1.00 95.50 206 HIS A C 1
ATOM 1580 O O . HIS A 1 206 ? 7.104 -12.209 -17.098 1.00 95.50 206 HIS A O 1
ATOM 1586 N N . ASP A 1 207 ? 7.000 -10.679 -15.456 1.00 94.50 207 ASP A N 1
ATOM 1587 C CA . ASP A 1 207 ? 7.135 -11.651 -14.372 1.00 94.50 207 ASP A CA 1
ATOM 1588 C C . ASP A 1 207 ? 5.784 -11.929 -13.714 1.00 94.50 207 ASP A C 1
ATOM 1590 O O . ASP A 1 207 ? 5.375 -13.082 -13.578 1.00 94.50 207 ASP A O 1
ATOM 1594 N N . VAL A 1 208 ? 5.054 -10.879 -13.328 1.00 93.88 208 VAL A N 1
ATOM 1595 C CA . VAL A 1 208 ? 3.852 -11.022 -12.490 1.00 93.88 208 VAL A CA 1
ATOM 1596 C C . VAL A 1 208 ? 2.623 -11.405 -13.309 1.00 93.88 208 VAL A C 1
ATOM 1598 O O . VAL A 1 208 ? 1.942 -12.379 -12.990 1.00 93.88 208 VAL A O 1
ATOM 1601 N N . LEU A 1 209 ? 2.314 -10.663 -14.375 1.00 94.00 209 LEU A N 1
ATOM 1602 C CA . LEU A 1 209 ? 1.119 -10.909 -15.181 1.00 94.00 209 LEU A CA 1
ATOM 1603 C C . LEU A 1 209 ? 1.106 -12.314 -15.792 1.00 94.00 209 LEU A C 1
ATOM 1605 O O . LEU A 1 209 ? 0.055 -12.949 -15.700 1.00 94.00 209 LEU A O 1
ATOM 1609 N N . PRO A 1 210 ? 2.203 -12.857 -16.354 1.00 93.75 210 PRO A N 1
ATOM 1610 C CA . PRO A 1 210 ? 2.197 -14.219 -16.872 1.00 93.75 210 PRO A CA 1
ATOM 1611 C C . PRO A 1 210 ? 1.864 -15.241 -15.787 1.00 93.75 210 PRO A C 1
ATOM 1613 O O . PRO A 1 210 ? 0.976 -16.057 -15.998 1.00 93.75 210 PRO A O 1
ATOM 1616 N N . GLN A 1 211 ? 2.455 -15.134 -14.591 1.00 91.25 211 GLN A N 1
ATOM 1617 C CA . GLN A 1 211 ? 2.134 -16.021 -13.462 1.00 91.25 211 GLN A CA 1
ATOM 1618 C C . GLN A 1 211 ? 0.653 -15.956 -13.060 1.00 91.25 211 GLN A C 1
ATOM 1620 O O . GLN A 1 211 ? 0.039 -16.977 -12.752 1.00 91.25 211 GLN A O 1
ATOM 1625 N N . LEU A 1 212 ? 0.053 -14.763 -13.096 1.00 89.38 212 LEU A N 1
ATOM 1626 C CA . LEU A 1 212 ? -1.370 -14.585 -12.798 1.00 89.38 212 LEU A CA 1
ATOM 1627 C C . LEU A 1 212 ? -2.294 -15.184 -13.868 1.00 89.38 212 LEU A C 1
ATOM 1629 O O . LEU A 1 212 ? -3.412 -15.570 -13.533 1.00 89.38 212 LEU A O 1
ATOM 1633 N N . HIS A 1 213 ? -1.856 -15.250 -15.129 1.00 89.12 213 HIS A N 1
ATOM 1634 C CA . HIS A 1 213 ? -2.632 -15.842 -16.225 1.00 89.12 213 HIS A CA 1
ATOM 1635 C C . HIS A 1 213 ? -2.438 -17.362 -16.337 1.00 89.12 213 HIS A C 1
ATOM 1637 O O . HIS A 1 213 ? -3.373 -18.054 -16.735 1.00 89.12 213 HIS A O 1
ATOM 1643 N N . SER A 1 214 ? -1.254 -17.877 -15.989 1.00 86.31 214 SER A N 1
ATOM 1644 C CA . SER A 1 214 ? -0.944 -19.315 -15.982 1.00 86.31 214 SER A CA 1
ATOM 1645 C C . SER A 1 214 ? -1.767 -20.078 -14.951 1.00 86.31 214 SER A C 1
ATOM 1647 O O . SER A 1 214 ? -2.179 -21.213 -15.188 1.00 86.31 214 SER A O 1
ATOM 1649 N N . ASP A 1 215 ? -2.011 -19.455 -13.801 1.00 77.38 215 ASP A N 1
ATOM 1650 C CA . ASP A 1 215 ? -2.742 -20.095 -12.724 1.00 77.38 215 ASP A CA 1
ATOM 1651 C C . ASP A 1 215 ? -4.240 -20.089 -13.020 1.00 77.38 215 ASP A C 1
ATOM 1653 O O . ASP A 1 215 ? -4.944 -19.094 -12.833 1.00 77.38 215 ASP A O 1
ATOM 1657 N N . SER A 1 216 ? -4.740 -21.245 -13.453 1.00 60.47 216 SER A N 1
ATOM 1658 C CA . SER A 1 216 ? -6.167 -21.500 -13.603 1.00 60.47 216 SER A CA 1
ATOM 1659 C C . SER A 1 216 ? -6.882 -21.205 -12.285 1.00 60.47 216 SER A C 1
ATOM 1661 O O . SER A 1 216 ? -6.686 -21.887 -11.278 1.00 60.47 216 SER A O 1
ATOM 1663 N N . TYR A 1 217 ? -7.701 -20.157 -12.291 1.00 64.19 217 TYR A N 1
ATOM 1664 C CA . TYR A 1 217 ? -8.419 -19.696 -11.114 1.00 64.19 217 TYR A CA 1
ATOM 1665 C C . TYR A 1 217 ? -9.422 -20.760 -10.652 1.00 64.19 217 TYR A C 1
ATOM 1667 O O . TYR A 1 217 ? -10.449 -20.961 -11.301 1.00 64.19 217 TYR A O 1
ATOM 1675 N N . THR A 1 218 ? -9.179 -21.394 -9.505 1.00 62.84 218 THR A N 1
ATOM 1676 C CA . THR A 1 218 ? -10.181 -22.257 -8.869 1.00 62.84 218 THR A CA 1
ATOM 1677 C C . THR A 1 218 ? -11.234 -21.377 -8.183 1.00 62.84 218 THR A C 1
ATOM 1679 O O . THR A 1 218 ? -10.898 -20.608 -7.272 1.00 62.84 218 THR A O 1
ATOM 1682 N N . PRO A 1 219 ? -12.517 -21.427 -8.591 1.00 52.75 219 PRO A N 1
ATOM 1683 C CA . PRO A 1 219 ? -13.575 -20.656 -7.948 1.00 52.75 219 PRO A CA 1
ATOM 1684 C C . PRO A 1 219 ? -13.645 -20.981 -6.449 1.00 52.75 219 PRO A C 1
ATOM 1686 O O . PRO A 1 219 ? -13.860 -22.127 -6.080 1.00 52.75 219 PRO A O 1
ATOM 1689 N N . GLY A 1 220 ? -13.456 -19.976 -5.587 1.00 58.06 220 GLY A N 1
ATOM 1690 C CA . GLY A 1 220 ? -13.572 -20.116 -4.126 1.00 58.06 220 GLY A CA 1
ATOM 1691 C C . GLY A 1 220 ? -12.283 -19.850 -3.344 1.00 58.06 220 GLY A C 1
ATOM 1692 O O . GLY A 1 220 ? -12.365 -19.452 -2.188 1.00 58.06 220 GLY A O 1
ATOM 1693 N N . GLN A 1 221 ? -11.107 -19.943 -3.973 1.00 60.91 221 GLN A N 1
ATOM 1694 C CA . GLN A 1 221 ? -9.825 -19.625 -3.330 1.00 60.91 221 GLN A CA 1
ATOM 1695 C C . GLN A 1 221 ? -9.285 -18.279 -3.824 1.00 60.91 221 GLN A C 1
ATOM 1697 O O . GLN A 1 221 ? -8.467 -18.195 -4.737 1.00 60.91 221 GLN A O 1
ATOM 1702 N N . LEU A 1 222 ? -9.737 -17.190 -3.199 1.00 59.56 222 LEU A N 1
ATOM 1703 C CA . LEU A 1 222 ? -9.023 -15.915 -3.288 1.00 59.56 222 LEU A CA 1
ATOM 1704 C C . LEU A 1 222 ? -7.785 -16.006 -2.389 1.00 59.56 222 LEU A C 1
ATOM 1706 O O . LEU A 1 222 ? -7.853 -15.670 -1.211 1.00 59.56 222 LEU A O 1
ATOM 1710 N N . ARG A 1 223 ? -6.666 -16.496 -2.931 1.00 70.50 223 ARG A N 1
ATOM 1711 C CA . ARG A 1 223 ? -5.369 -16.391 -2.256 1.00 70.50 223 ARG A CA 1
ATOM 1712 C C . ARG A 1 223 ? -4.791 -15.008 -2.508 1.00 70.50 223 ARG A C 1
ATOM 1714 O O . ARG A 1 223 ? -4.641 -14.608 -3.660 1.00 70.50 223 ARG A O 1
ATOM 1721 N N . LEU A 1 224 ? -4.470 -14.309 -1.422 1.00 72.50 224 LEU A N 1
ATOM 1722 C CA . LEU A 1 224 ? -3.619 -13.129 -1.469 1.00 72.50 224 LEU A CA 1
ATOM 1723 C C . LEU A 1 224 ? -2.291 -13.527 -2.118 1.00 72.50 224 LEU A C 1
ATOM 1725 O O . LEU A 1 224 ? -1.651 -14.477 -1.666 1.00 72.50 224 LEU A O 1
ATOM 1729 N N . ARG A 1 225 ? -1.887 -12.816 -3.169 1.00 81.00 225 ARG A N 1
ATOM 1730 C CA . ARG A 1 225 ? -0.560 -12.976 -3.773 1.00 81.00 225 ARG A CA 1
ATOM 1731 C C . ARG A 1 225 ? 0.217 -11.698 -3.565 1.00 81.00 225 ARG A C 1
ATOM 1733 O O . ARG A 1 225 ? -0.283 -10.634 -3.917 1.00 81.00 225 ARG A O 1
ATOM 1740 N N . SER A 1 226 ? 1.412 -11.822 -3.008 1.00 82.75 226 SER A N 1
ATOM 1741 C CA . SER A 1 226 ? 2.313 -10.695 -2.832 1.00 82.75 226 SER A CA 1
ATOM 1742 C C . SER A 1 226 ? 3.515 -10.869 -3.736 1.00 82.75 226 SER A C 1
ATOM 1744 O O . SER A 1 226 ? 4.119 -11.937 -3.768 1.00 82.75 226 SER A O 1
ATOM 1746 N N . PHE A 1 227 ? 3.829 -9.815 -4.469 1.00 91.00 227 PHE A N 1
ATOM 1747 C CA . PHE A 1 227 ? 5.017 -9.693 -5.292 1.00 91.00 227 PHE A CA 1
ATOM 1748 C C . PHE A 1 227 ? 5.803 -8.485 -4.799 1.00 91.00 227 PHE A C 1
ATOM 1750 O O . PHE A 1 227 ? 5.215 -7.505 -4.335 1.00 91.00 227 PHE A O 1
ATOM 1757 N N . THR A 1 228 ? 7.122 -8.526 -4.912 1.00 89.69 228 THR A N 1
ATOM 1758 C CA . THR A 1 228 ? 7.981 -7.403 -4.541 1.00 89.69 228 THR A CA 1
ATOM 1759 C C . THR A 1 228 ? 9.056 -7.199 -5.591 1.00 89.69 228 THR A C 1
ATOM 1761 O O . THR A 1 228 ? 9.661 -8.152 -6.070 1.00 89.69 228 THR A O 1
ATOM 1764 N N . SER A 1 229 ? 9.328 -5.947 -5.943 1.00 92.44 229 SER A N 1
ATOM 1765 C CA . SER A 1 229 ? 10.436 -5.630 -6.840 1.00 92.44 229 SER A CA 1
ATOM 1766 C C . SER A 1 229 ? 11.802 -5.747 -6.165 1.00 92.44 229 SER A C 1
ATOM 1768 O O . SER A 1 229 ? 12.824 -5.731 -6.852 1.00 92.44 229 SER A O 1
ATOM 1770 N N . ALA A 1 230 ? 11.841 -5.836 -4.829 1.00 87.31 230 ALA A N 1
ATOM 1771 C CA . ALA A 1 230 ? 13.080 -5.958 -4.066 1.00 87.31 230 ALA A CA 1
ATOM 1772 C C . ALA A 1 230 ? 13.854 -7.234 -4.431 1.00 87.31 230 ALA A C 1
ATOM 1774 O O . ALA A 1 230 ? 15.081 -7.207 -4.475 1.00 87.31 230 ALA A O 1
ATOM 1775 N N . GLU A 1 231 ? 13.141 -8.313 -4.773 1.00 85.31 231 GLU A N 1
ATOM 1776 C CA . GLU A 1 231 ? 13.728 -9.589 -5.204 1.00 85.31 231 GLU A CA 1
ATOM 1777 C C . GLU A 1 231 ? 14.587 -9.447 -6.460 1.00 85.31 231 GLU A C 1
ATOM 1779 O O . GLU A 1 231 ? 15.595 -10.133 -6.591 1.00 85.31 231 GLU A O 1
ATOM 1784 N N . ASN A 1 232 ? 14.247 -8.504 -7.339 1.00 87.00 232 ASN A N 1
ATOM 1785 C CA . ASN A 1 232 ? 14.940 -8.269 -8.605 1.00 87.00 232 ASN A CA 1
ATOM 1786 C C . ASN A 1 232 ? 15.813 -7.001 -8.581 1.00 87.00 232 ASN A C 1
ATOM 1788 O O . ASN A 1 232 ? 16.386 -6.618 -9.601 1.00 87.00 232 ASN A O 1
ATOM 1792 N N . CYS A 1 233 ? 15.923 -6.323 -7.435 1.00 89.88 233 CYS A N 1
ATOM 1793 C CA . CYS A 1 233 ? 16.713 -5.107 -7.295 1.00 89.88 233 CYS A CA 1
ATOM 1794 C C . CYS A 1 233 ? 18.116 -5.421 -6.763 1.00 89.88 233 CYS A C 1
ATOM 1796 O O . CYS A 1 233 ? 18.273 -5.833 -5.615 1.00 89.88 233 CYS A O 1
ATOM 1798 N N . SER A 1 234 ? 19.151 -5.156 -7.565 1.00 91.38 234 SER A N 1
ATOM 1799 C CA . SER A 1 234 ? 20.549 -5.391 -7.174 1.00 91.38 234 SER A CA 1
ATOM 1800 C C . SER A 1 234 ? 20.970 -4.606 -5.929 1.00 91.38 234 SER A C 1
ATOM 1802 O O . SER A 1 234 ? 21.710 -5.141 -5.109 1.00 91.38 234 SER A O 1
ATOM 1804 N N . VAL A 1 235 ? 20.475 -3.375 -5.757 1.00 91.12 235 VAL A N 1
ATOM 1805 C CA . VAL A 1 235 ? 20.763 -2.544 -4.576 1.00 91.12 235 VAL A CA 1
ATOM 1806 C C . VAL A 1 235 ? 20.170 -3.178 -3.318 1.00 91.12 235 VAL A C 1
ATOM 1808 O O . VAL A 1 235 ? 20.905 -3.424 -2.371 1.00 91.12 235 VAL A O 1
ATOM 1811 N N . CYS A 1 236 ? 18.884 -3.557 -3.339 1.00 87.00 236 CYS A N 1
ATOM 1812 C CA . CYS A 1 236 ? 18.255 -4.255 -2.210 1.00 87.00 236 CYS A CA 1
ATOM 1813 C C . CYS A 1 236 ? 18.942 -5.593 -1.902 1.00 87.00 236 CYS A C 1
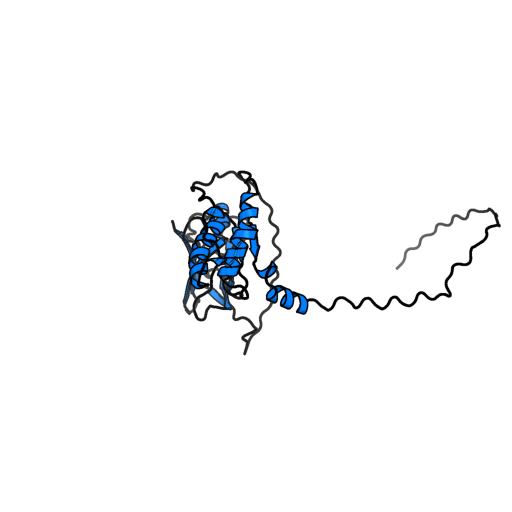ATOM 1815 O O . CYS A 1 236 ? 19.129 -5.942 -0.740 1.00 87.00 236 CYS A O 1
ATOM 1817 N N . GLN A 1 237 ? 19.332 -6.349 -2.934 1.00 88.06 237 GLN A N 1
ATOM 1818 C CA . GLN A 1 237 ? 20.064 -7.601 -2.747 1.00 88.06 237 GLN A CA 1
ATOM 1819 C C . GLN A 1 237 ? 21.442 -7.377 -2.116 1.00 88.06 237 GLN A C 1
ATOM 1821 O O . GLN A 1 237 ? 21.879 -8.210 -1.324 1.00 88.06 237 GLN A O 1
ATOM 1826 N N . GLN A 1 238 ? 22.136 -6.294 -2.474 1.00 87.06 238 GLN A N 1
ATOM 1827 C CA . GLN A 1 238 ? 23.436 -5.961 -1.902 1.00 87.06 238 GLN A CA 1
ATOM 1828 C C . GLN A 1 238 ? 23.296 -5.529 -0.445 1.00 87.06 238 GLN A C 1
ATOM 1830 O O . GLN A 1 238 ? 23.977 -6.097 0.402 1.00 87.06 238 GLN A O 1
ATOM 1835 N N . GLU A 1 239 ? 22.365 -4.617 -0.151 1.00 81.94 239 GLU A N 1
ATOM 1836 C CA . GLU A 1 239 ? 22.049 -4.215 1.221 1.00 81.94 239 GLU A CA 1
ATOM 1837 C C . GLU A 1 239 ? 21.778 -5.457 2.069 1.00 81.94 239 GLU A C 1
ATOM 1839 O O . GLU A 1 239 ? 22.450 -5.680 3.069 1.00 81.94 239 GLU A O 1
ATOM 1844 N N . PHE A 1 240 ? 20.880 -6.339 1.620 1.00 79.31 240 PHE A N 1
ATOM 1845 C CA . PHE A 1 240 ? 20.568 -7.577 2.331 1.00 79.31 240 PHE A CA 1
ATOM 1846 C C . PHE A 1 240 ? 21.795 -8.476 2.573 1.00 79.31 240 PHE A C 1
ATOM 1848 O O . PHE A 1 240 ? 21.902 -9.077 3.641 1.00 79.31 240 PHE A O 1
ATOM 1855 N N . ARG A 1 241 ? 22.742 -8.565 1.626 1.00 79.1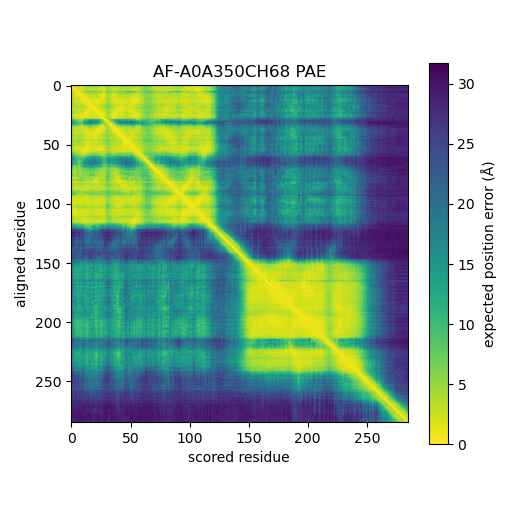9 241 ARG A N 1
ATOM 1856 C CA . ARG A 1 241 ? 23.997 -9.314 1.828 1.00 79.19 241 ARG A CA 1
ATOM 1857 C C . ARG A 1 241 ? 24.887 -8.679 2.887 1.00 79.19 241 ARG A C 1
ATOM 1859 O O . ARG A 1 241 ? 25.488 -9.421 3.654 1.00 79.19 241 ARG A O 1
ATOM 1866 N N . ASP A 1 242 ? 24.953 -7.353 2.935 1.00 76.50 242 ASP A N 1
ATOM 1867 C CA . ASP A 1 242 ? 25.771 -6.626 3.908 1.00 76.50 242 ASP A CA 1
ATOM 1868 C C . ASP A 1 242 ? 25.226 -6.786 5.341 1.00 76.50 242 ASP A C 1
ATOM 1870 O O . ASP A 1 242 ? 25.990 -6.756 6.305 1.00 76.50 242 ASP A O 1
ATOM 1874 N N . TRP A 1 243 ? 23.917 -7.027 5.486 1.00 71.06 243 TRP A N 1
ATOM 1875 C CA . TRP A 1 243 ? 23.277 -7.356 6.767 1.00 71.06 243 TRP A CA 1
ATOM 1876 C C . TRP A 1 243 ? 23.541 -8.786 7.244 1.00 71.06 243 TRP A C 1
ATOM 1878 O O . TRP A 1 243 ? 23.477 -9.055 8.447 1.00 71.06 243 TRP A O 1
ATOM 1888 N N . LEU A 1 244 ? 23.810 -9.723 6.332 1.00 70.62 244 LEU A N 1
ATOM 1889 C CA . LEU A 1 244 ? 24.101 -11.094 6.725 1.00 70.62 244 LEU A CA 1
ATOM 1890 C C . LEU A 1 244 ? 25.507 -11.152 7.334 1.00 70.62 244 LEU A C 1
ATOM 1892 O O . LEU A 1 244 ? 26.461 -10.658 6.728 1.00 70.62 244 LEU A O 1
ATOM 1896 N N . PRO A 1 245 ? 25.680 -11.781 8.512 1.00 67.88 245 PRO A N 1
ATOM 1897 C CA . PRO A 1 245 ? 27.014 -12.000 9.042 1.00 67.88 245 PRO A CA 1
ATOM 1898 C C . PRO A 1 245 ? 27.836 -12.750 7.986 1.00 67.88 245 PRO A C 1
ATOM 1900 O O . PRO A 1 245 ? 27.294 -13.652 7.332 1.00 67.88 245 PRO A O 1
ATOM 1903 N N . PRO A 1 246 ? 29.126 -12.402 7.800 1.00 74.81 246 PRO A N 1
ATOM 1904 C CA . PRO A 1 246 ? 29.965 -13.095 6.838 1.00 74.81 246 PRO A CA 1
ATOM 1905 C C . PRO A 1 246 ? 29.859 -14.588 7.119 1.00 74.81 246 PRO A C 1
ATOM 1907 O O . PRO A 1 246 ? 29.999 -15.010 8.274 1.00 74.81 246 PRO A O 1
ATOM 1910 N N . ALA A 1 247 ? 29.553 -15.369 6.076 1.00 74.00 247 ALA A N 1
ATOM 1911 C CA . ALA A 1 247 ? 29.445 -16.816 6.196 1.00 74.00 247 ALA A CA 1
ATOM 1912 C C . ALA A 1 247 ? 30.664 -17.306 6.987 1.00 74.00 247 ALA A C 1
ATOM 1914 O O . ALA A 1 247 ? 31.777 -16.859 6.679 1.00 74.00 247 ALA A O 1
ATOM 1915 N N . PRO A 1 248 ? 30.475 -18.134 8.035 1.00 72.00 248 PRO A N 1
ATOM 1916 C CA . PRO A 1 248 ? 31.571 -18.548 8.890 1.00 72.00 248 PRO A CA 1
ATOM 1917 C C . PRO A 1 248 ? 32.658 -19.079 7.975 1.00 72.00 248 PRO A C 1
ATOM 1919 O O . PRO A 1 248 ? 32.419 -20.055 7.263 1.00 72.00 248 PRO A O 1
ATOM 1922 N N . VAL A 1 249 ? 33.798 -18.374 7.942 1.00 75.69 249 VAL A N 1
ATOM 1923 C CA . VAL A 1 249 ? 34.942 -18.741 7.109 1.00 75.69 249 VAL A CA 1
ATOM 1924 C C . VAL A 1 249 ? 35.153 -20.209 7.388 1.00 75.69 249 VAL A C 1
ATOM 1926 O O . VAL A 1 249 ? 35.452 -20.570 8.531 1.00 75.69 249 VAL A O 1
ATOM 1929 N N . SER A 1 250 ? 34.874 -21.048 6.387 1.00 69.00 250 SER A N 1
ATOM 1930 C CA . SER A 1 250 ? 35.024 -22.488 6.495 1.00 69.00 250 SER A CA 1
ATOM 1931 C C . SER A 1 250 ? 36.435 -22.685 7.002 1.00 69.00 250 SER A C 1
ATOM 1933 O O . SER A 1 250 ? 37.385 -22.367 6.279 1.00 69.00 250 SER A O 1
ATOM 1935 N N . ARG A 1 251 ? 36.562 -23.051 8.290 1.00 63.81 251 ARG A N 1
ATOM 1936 C CA . ARG A 1 251 ? 37.867 -23.179 8.935 1.00 63.81 251 ARG A CA 1
ATOM 1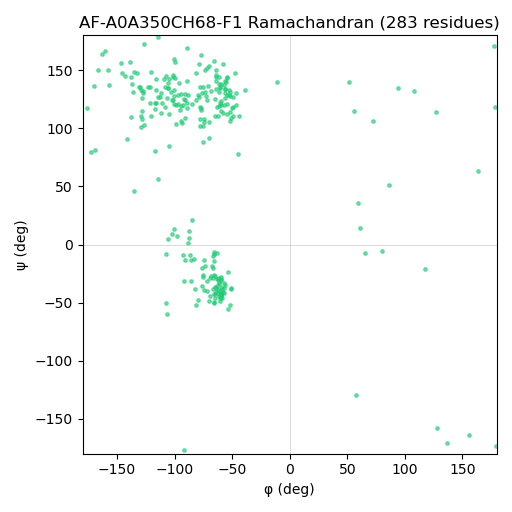937 C C . ARG A 1 251 ? 38.687 -24.026 7.978 1.00 63.81 251 ARG A C 1
ATOM 1939 O O . ARG A 1 251 ? 38.160 -25.075 7.594 1.00 63.81 251 ARG A O 1
ATOM 1946 N N . PRO A 1 252 ? 39.884 -23.571 7.558 1.00 73.50 252 PRO A N 1
ATOM 1947 C CA . PRO A 1 252 ? 40.715 -24.357 6.662 1.00 73.50 252 PRO A CA 1
ATOM 1948 C C . PRO A 1 252 ? 40.724 -25.763 7.231 1.00 73.50 252 PRO A C 1
ATOM 1950 O O . PRO A 1 252 ? 41.008 -25.921 8.426 1.00 73.50 252 PRO A O 1
ATOM 1953 N N . GLU A 1 253 ? 40.243 -26.722 6.431 1.00 66.31 253 GLU A N 1
ATOM 1954 C CA . GLU A 1 253 ? 40.099 -28.116 6.830 1.00 66.31 253 GLU A CA 1
ATOM 1955 C C . GLU A 1 253 ? 41.383 -28.468 7.559 1.00 66.31 253 GLU A C 1
ATOM 1957 O O . GLU A 1 253 ? 42.463 -28.411 6.965 1.00 66.31 253 GLU A O 1
ATOM 1962 N N . LYS A 1 254 ? 41.283 -28.676 8.882 1.00 71.81 254 LYS A N 1
ATOM 1963 C CA . LYS A 1 254 ? 42.453 -28.925 9.720 1.00 71.81 254 LYS A CA 1
ATOM 1964 C C . LYS A 1 254 ? 43.211 -30.030 8.995 1.00 71.81 254 LYS A C 1
ATOM 1966 O O . LYS A 1 254 ? 42.585 -31.076 8.794 1.00 71.81 254 LYS A O 1
ATOM 1971 N N . PRO A 1 255 ? 44.457 -29.794 8.532 1.00 67.19 255 PRO A N 1
ATOM 1972 C CA . PRO A 1 255 ? 45.132 -30.714 7.631 1.00 67.19 255 PRO A CA 1
ATOM 1973 C C . PRO A 1 255 ? 44.999 -32.095 8.243 1.00 67.19 255 PRO A C 1
ATOM 1975 O O . PRO A 1 255 ? 45.369 -32.281 9.409 1.00 67.19 255 PRO A O 1
ATOM 1978 N N . ARG A 1 256 ? 44.331 -33.007 7.519 1.00 64.38 256 ARG A N 1
ATOM 1979 C CA . ARG A 1 256 ? 44.103 -34.375 7.985 1.00 64.38 256 ARG A CA 1
ATOM 1980 C C . ARG A 1 256 ? 45.462 -34.891 8.407 1.00 64.38 256 ARG A C 1
ATOM 1982 O O . ARG A 1 256 ? 46.334 -35.056 7.563 1.00 64.38 256 ARG A O 1
ATOM 1989 N N . ASN A 1 257 ? 45.649 -35.050 9.714 1.00 65.81 257 ASN A N 1
ATOM 1990 C CA . ASN A 1 257 ? 46.916 -35.485 10.263 1.00 65.81 257 ASN A CA 1
ATOM 1991 C C . ASN A 1 257 ? 47.238 -36.843 9.612 1.00 65.81 257 ASN A C 1
ATOM 1993 O O . ASN A 1 257 ? 46.492 -37.797 9.860 1.00 65.81 257 ASN A O 1
ATOM 1997 N N . PRO A 1 258 ? 48.286 -36.948 8.773 1.00 64.56 258 PRO A N 1
ATOM 1998 C CA . PRO A 1 258 ? 48.573 -38.175 8.033 1.00 64.56 258 PRO A CA 1
ATOM 1999 C C . PRO A 1 258 ? 48.957 -39.345 8.955 1.00 64.56 258 PRO A C 1
ATOM 2001 O O . PRO A 1 258 ? 49.045 -40.480 8.503 1.00 64.56 258 PRO A O 1
ATOM 2004 N N . LEU A 1 259 ? 49.122 -39.100 10.262 1.00 62.16 259 LEU A N 1
ATOM 2005 C CA . LEU A 1 259 ? 49.499 -40.098 11.265 1.00 62.16 259 LEU A CA 1
ATOM 2006 C C . LEU A 1 259 ? 48.328 -40.875 11.891 1.00 62.16 259 LEU A C 1
ATOM 2008 O O . LEU A 1 259 ? 48.548 -41.670 12.799 1.00 62.16 259 LEU A O 1
ATOM 2012 N N . LYS A 1 260 ? 47.086 -40.693 11.426 1.00 55.75 260 LYS A N 1
ATOM 2013 C CA . LYS A 1 260 ? 45.963 -41.584 11.776 1.00 55.75 260 LYS A CA 1
ATOM 2014 C C . LYS A 1 260 ? 45.455 -42.329 10.547 1.00 55.75 260 LYS A C 1
ATOM 2016 O O . LYS A 1 260 ? 44.277 -42.259 10.211 1.00 55.75 260 LYS A O 1
ATOM 2021 N N . GLN A 1 261 ? 46.343 -43.056 9.875 1.00 58.91 261 GLN A N 1
ATOM 2022 C CA . GLN A 1 261 ? 45.880 -44.222 9.133 1.00 58.91 261 GLN A CA 1
ATOM 2023 C C . GLN A 1 261 ? 45.508 -45.303 10.161 1.00 58.91 261 GLN A C 1
ATOM 2025 O O . GLN A 1 261 ? 46.334 -45.620 11.019 1.00 58.91 261 GLN A O 1
ATOM 2030 N N . PRO A 1 262 ? 44.277 -45.840 10.149 1.00 56.94 262 PRO A N 1
ATOM 2031 C CA . PRO A 1 262 ? 43.976 -47.035 10.917 1.00 56.94 262 PRO A CA 1
ATOM 2032 C C . PRO A 1 262 ? 44.864 -48.154 10.375 1.00 56.94 262 PRO A C 1
ATOM 2034 O O . PRO A 1 262 ? 44.800 -48.488 9.192 1.00 56.94 262 PRO A O 1
ATOM 2037 N N . PHE A 1 263 ? 45.723 -48.704 11.232 1.00 52.19 263 PHE A N 1
ATOM 2038 C CA . PHE A 1 263 ? 46.411 -49.948 10.917 1.00 52.19 263 PHE A CA 1
ATOM 2039 C C . PHE A 1 263 ? 45.355 -50.988 10.514 1.00 52.19 263 PHE A C 1
ATOM 2041 O O . PHE A 1 263 ? 44.340 -51.109 11.211 1.00 52.19 263 PHE A O 1
ATOM 2048 N N . PRO A 1 264 ? 45.551 -51.732 9.413 1.00 54.19 264 PRO A N 1
ATOM 2049 C CA . PRO A 1 264 ? 44.686 -52.851 9.098 1.00 54.19 264 PRO A CA 1
ATOM 2050 C C . PRO A 1 264 ? 44.830 -53.870 10.229 1.00 54.19 264 PRO A C 1
ATOM 2052 O O . PRO A 1 264 ? 45.883 -54.482 10.410 1.00 54.19 264 PRO A O 1
ATOM 2055 N N . VAL A 1 265 ? 43.775 -54.020 11.029 1.00 52.03 265 VAL A N 1
ATOM 2056 C CA . VAL A 1 265 ? 43.666 -55.117 11.986 1.00 52.03 265 VAL A CA 1
ATOM 2057 C C . VAL A 1 265 ? 43.454 -56.379 11.158 1.00 52.03 265 VAL A C 1
ATOM 2059 O O . VAL A 1 265 ? 42.331 -56.727 10.799 1.00 52.03 265 VAL A O 1
ATOM 2062 N N . SER A 1 266 ? 44.557 -57.043 10.811 1.00 50.22 266 SER A N 1
ATOM 2063 C CA . SER A 1 266 ? 44.531 -58.440 10.393 1.00 50.22 266 SER A CA 1
ATOM 2064 C C . SER A 1 266 ? 43.962 -59.256 11.545 1.00 50.22 266 SER A C 1
ATOM 2066 O O . SER A 1 266 ? 44.540 -59.321 12.630 1.00 50.22 266 SER A O 1
ATOM 2068 N N . GLY A 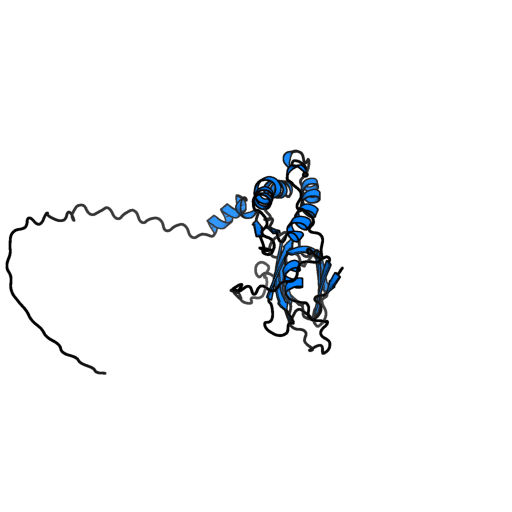1 267 ? 42.795 -59.845 11.308 1.00 51.56 267 GLY A N 1
ATOM 2069 C CA . GLY A 1 267 ? 42.165 -60.754 12.246 1.00 51.56 267 GLY A CA 1
ATOM 2070 C C . GLY A 1 267 ? 42.997 -62.015 12.461 1.00 51.56 267 GLY A C 1
ATOM 2071 O O . GLY A 1 267 ? 43.546 -62.577 11.520 1.00 51.56 267 GLY A O 1
ATOM 2072 N N . SER A 1 268 ? 43.036 -62.475 13.707 1.00 52.00 268 SER A N 1
ATOM 2073 C CA . SER A 1 268 ? 42.887 -63.885 14.075 1.00 52.00 268 SER A CA 1
ATOM 2074 C C . SER A 1 268 ? 42.887 -63.973 15.597 1.00 52.00 268 SER A C 1
ATOM 2076 O O . SER A 1 268 ? 43.862 -63.593 16.242 1.00 52.00 268 SER A O 1
ATOM 2078 N N . GLY A 1 269 ? 41.788 -64.439 16.187 1.00 40.03 269 GLY A N 1
ATOM 2079 C CA . GLY A 1 269 ? 41.739 -64.630 17.633 1.00 40.03 269 GLY A CA 1
ATOM 2080 C C . GLY A 1 269 ? 40.342 -64.777 18.203 1.00 40.03 269 GLY A C 1
ATOM 2081 O O . GLY A 1 269 ? 39.917 -63.965 19.016 1.00 40.03 269 GLY A O 1
ATOM 2082 N N . SER A 1 270 ? 39.636 -65.831 17.802 1.00 50.34 270 SER A N 1
ATOM 2083 C CA . SER A 1 270 ? 38.496 -66.346 18.555 1.00 50.34 270 SER A CA 1
ATOM 2084 C C . SER A 1 270 ? 38.898 -66.643 20.003 1.00 50.34 270 SER A C 1
ATOM 2086 O O . SER A 1 270 ? 39.816 -67.432 20.230 1.00 50.34 270 SER A O 1
ATOM 2088 N N . ARG A 1 271 ? 38.145 -66.125 20.979 1.00 47.69 271 ARG A N 1
ATOM 2089 C CA . ARG A 1 271 ? 37.778 -66.895 22.174 1.00 47.69 271 ARG A CA 1
ATOM 2090 C C . ARG A 1 271 ? 36.517 -66.346 22.840 1.00 47.69 271 ARG A C 1
ATOM 2092 O O . ARG A 1 271 ? 36.293 -65.147 22.929 1.00 47.69 271 ARG A O 1
ATOM 2099 N N . ILE A 1 272 ? 35.699 -67.316 23.218 1.00 50.44 272 ILE A N 1
ATOM 2100 C CA . ILE A 1 272 ? 34.340 -67.282 23.756 1.00 50.44 272 ILE A CA 1
ATOM 2101 C C . ILE A 1 272 ? 34.417 -67.172 25.299 1.00 50.44 272 ILE A C 1
ATOM 2103 O O . ILE A 1 272 ? 35.475 -67.467 25.856 1.00 50.44 272 ILE A O 1
ATOM 2107 N N . TRP A 1 273 ? 33.261 -66.907 25.936 1.00 42.09 273 TRP A N 1
ATOM 2108 C CA . TRP A 1 273 ? 32.890 -67.020 27.370 1.00 42.09 273 TRP A CA 1
ATOM 2109 C C . TRP A 1 273 ? 33.069 -65.711 28.171 1.00 42.09 273 TRP A C 1
ATOM 2111 O O . TRP A 1 273 ? 34.094 -65.060 28.055 1.00 42.09 273 TRP A O 1
ATOM 2121 N N . ASN A 1 274 ? 32.152 -65.248 29.028 1.00 38.28 274 ASN A N 1
ATOM 2122 C CA . ASN A 1 274 ? 30.830 -65.717 29.435 1.00 38.28 274 ASN A CA 1
ATOM 2123 C C . ASN A 1 274 ? 30.071 -64.564 30.130 1.00 38.28 274 ASN A C 1
ATOM 2125 O O . ASN A 1 274 ? 30.665 -63.583 30.567 1.00 38.28 274 ASN A O 1
ATOM 2129 N N . SER A 1 275 ? 28.763 -64.771 30.241 1.00 47.09 275 SER A N 1
ATOM 2130 C CA . SER A 1 275 ? 27.770 -64.268 31.201 1.00 47.09 275 SER A CA 1
ATOM 2131 C C . SER A 1 275 ? 28.243 -63.533 32.467 1.00 47.09 275 SER A C 1
ATOM 2133 O O . SER A 1 275 ? 29.107 -64.001 33.202 1.00 47.09 275 SER A O 1
ATOM 2135 N N . GLY A 1 276 ? 27.513 -62.465 32.810 1.00 39.16 276 GLY A N 1
ATOM 2136 C CA . GLY A 1 276 ? 27.590 -61.809 34.114 1.00 39.16 276 GLY A CA 1
ATOM 2137 C C . GLY A 1 276 ? 26.473 -60.790 34.319 1.00 39.16 276 GLY A C 1
ATOM 2138 O O . GLY A 1 276 ? 26.664 -59.600 34.105 1.00 39.16 276 GLY A O 1
ATOM 2139 N N . SER A 1 277 ? 25.299 -61.283 34.705 1.00 49.84 277 SER A N 1
ATOM 2140 C CA . SER A 1 277 ? 24.158 -60.511 35.198 1.00 49.84 277 SER A CA 1
ATOM 2141 C C . SER A 1 277 ? 24.514 -59.756 36.484 1.00 49.84 277 SER A C 1
ATOM 2143 O O . SER A 1 277 ? 25.215 -60.300 37.334 1.00 49.84 277 SER A O 1
ATOM 2145 N N . GLY A 1 278 ? 23.976 -58.550 36.674 1.00 42.09 278 GLY A N 1
ATOM 2146 C CA . GLY A 1 278 ? 24.176 -57.787 37.908 1.00 42.09 278 GLY A CA 1
ATOM 2147 C C . GLY A 1 278 ? 23.332 -56.520 37.980 1.00 42.09 278 GLY A C 1
ATOM 2148 O O . GLY A 1 278 ? 23.823 -55.427 37.722 1.00 42.09 278 GLY A O 1
ATOM 2149 N N . SER A 1 279 ? 22.056 -56.682 38.331 1.00 48.12 279 SER A N 1
ATOM 2150 C CA . SER A 1 279 ? 21.205 -55.631 38.898 1.00 48.12 279 SER A CA 1
ATOM 2151 C C . SER A 1 279 ? 21.837 -55.042 40.162 1.00 48.12 279 SER A C 1
ATOM 2153 O O . SER A 1 279 ? 22.275 -55.826 40.993 1.00 48.12 279 SER A O 1
ATOM 2155 N N . THR A 1 280 ? 21.759 -53.722 40.373 1.00 49.72 280 THR A N 1
ATOM 2156 C CA . THR A 1 280 ? 21.287 -53.141 41.651 1.00 49.72 280 THR A CA 1
ATOM 2157 C C . THR A 1 280 ? 21.052 -51.632 41.552 1.00 49.72 280 THR A C 1
ATOM 2159 O O . THR A 1 280 ? 21.840 -50.879 40.993 1.00 49.72 280 THR A O 1
ATOM 2162 N N . SER A 1 281 ? 19.925 -51.247 42.138 1.00 52.06 281 SER A N 1
ATOM 2163 C CA . SER A 1 281 ? 19.391 -49.932 42.497 1.00 52.06 281 SER A CA 1
ATOM 2164 C C . SER A 1 281 ? 20.180 -49.168 43.573 1.00 52.06 281 SER A C 1
ATOM 2166 O O . SER A 1 281 ? 20.764 -49.812 44.436 1.00 52.06 281 SER A O 1
ATOM 2168 N N . MET A 1 282 ? 20.029 -47.835 43.613 1.00 43.72 282 MET A N 1
ATOM 2169 C CA . MET A 1 282 ? 19.893 -46.931 44.792 1.00 43.72 282 MET A CA 1
ATOM 2170 C C . MET A 1 282 ? 19.788 -45.498 44.219 1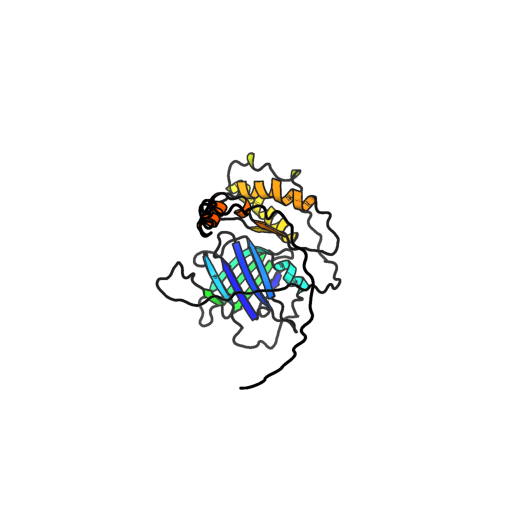.00 43.72 282 MET A C 1
ATOM 2172 O O . MET A 1 282 ? 20.611 -45.141 43.388 1.00 43.72 282 MET A O 1
ATOM 2176 N N . VAL A 1 283 ? 18.732 -44.687 44.374 1.00 53.09 283 VAL A N 1
ATOM 2177 C CA . VAL A 1 283 ? 18.020 -44.132 45.548 1.00 53.09 283 VAL A CA 1
ATOM 2178 C C . VAL A 1 283 ? 18.918 -43.351 46.514 1.00 53.09 283 VAL A C 1
ATOM 2180 O O . VAL A 1 283 ? 19.727 -43.947 47.218 1.00 53.09 283 VAL A O 1
ATOM 2183 N N . GLY A 1 284 ? 18.635 -42.044 46.609 1.00 53.78 284 GLY A N 1
ATOM 2184 C CA . GLY A 1 284 ? 18.981 -41.144 47.717 1.00 53.78 284 GLY A CA 1
ATOM 2185 C C . GLY A 1 284 ? 20.098 -40.146 47.378 1.00 53.78 284 GLY A C 1
ATOM 2186 O O . GLY A 1 284 ? 21.120 -40.562 46.850 1.00 53.78 284 GLY A O 1
ATOM 2187 N N . TRP A 1 285 ? 20.016 -38.840 47.639 1.00 49.88 285 TRP A N 1
ATOM 2188 C CA . TRP A 1 285 ? 19.067 -37.958 48.335 1.00 49.88 285 TRP A CA 1
ATOM 2189 C C . TRP A 1 285 ? 18.982 -36.641 47.551 1.00 49.88 285 TRP A C 1
ATOM 2191 O O . TRP A 1 285 ? 20.003 -36.287 46.916 1.00 49.88 285 TRP A O 1
#